Protein AF-A0AA38Q893-F1 (afdb_monomer_lite)

Sequence (282 aa):
MDRSEHVNSATSVSSKRPREEPTTFFYIVFGLVYEALVEASTDSLTSSAARRTSVIASLQVLEYLVEPKYAGKAILDPTIFDEFISVCYRLAMTESAPIQIHLIEVMRVLAASQSTTENRSSSSPQSHCLRICAHILRHSTSHSSGPVIQGEVADRVKMILAAFSAFATVAAGTSTAFREDVRSVELILKDESNEIDLAQAGPTFPSLLKVLLDLPLASSPDAQDRYQRLVHGPLSACPLNIDEMRGREGVACTKKVKNNLLAAVLILRSVESLRDVLRVFD

Foldseek 3Di:
DDDDDDDDPDPDPDDDDQAQAADPCLCVLLVVLLVLLVVLLPCPPDPDPVSVVSLLVSLVVLLVSLASNHHVCVCVPVVNVVSVLVSLQSCLQRAALQSLLSSLSSLLNNLLNPLPDQDDDCSRSLVSSLVSLLSLLLLLAPPRPGHHHDDDLVSSLSSNLSSLVSLLSNLLSYDAPCLLVSLCSVVSCVPGDPDDNQLPNALSVLVSNLSSLLRDHDPDPVRVVSNVVSLCSLLVVLVVQLVVLPPPDDSSSVRSNVSSVSNNVSSVVSVVVVVVVVVVVD

Structure (mmCIF, N/CA/C/O backbone):
data_AF-A0AA38Q893-F1
#
_entry.id   AF-A0AA38Q893-F1
#
loop_
_atom_site.group_PDB
_atom_site.id
_atom_site.type_symbol
_atom_site.label_atom_id
_atom_site.label_alt_id
_atom_site.label_comp_id
_atom_site.label_asym_id
_atom_site.label_entity_id
_atom_site.label_seq_id
_atom_site.pdbx_PDB_ins_code
_atom_site.Cartn_x
_atom_site.Cartn_y
_atom_site.Cartn_z
_atom_site.occupancy
_atom_site.B_iso_or_equiv
_atom_site.auth_seq_id
_atom_site.auth_comp_id
_atom_site.auth_asym_id
_atom_site.auth_atom_id
_atom_site.pdbx_PDB_model_num
ATOM 1 N N . MET A 1 1 ? -50.539 -13.647 38.450 1.00 42.59 1 MET A N 1
ATOM 2 C CA . MET A 1 1 ? -49.614 -14.681 37.943 1.00 42.59 1 MET A CA 1
ATOM 3 C C . MET A 1 1 ? -50.005 -14.973 36.508 1.00 42.59 1 MET A C 1
ATOM 5 O O . MET A 1 1 ? -51.193 -14.939 36.228 1.00 42.59 1 MET A O 1
ATOM 9 N N . ASP A 1 2 ? -48.988 -15.184 35.673 1.00 37.28 2 ASP A N 1
ATOM 10 C CA . ASP A 1 2 ? -48.977 -15.445 34.222 1.00 37.28 2 ASP A CA 1
ATOM 11 C C . ASP A 1 2 ? -49.237 -14.245 33.300 1.00 37.28 2 ASP A C 1
ATOM 13 O O . ASP A 1 2 ? -50.352 -13.750 33.201 1.00 37.28 2 ASP A O 1
ATOM 17 N N . ARG A 1 3 ? -48.212 -13.558 32.767 1.00 32.31 3 ARG A N 1
ATOM 18 C CA . ARG A 1 3 ? -47.022 -13.928 31.949 1.00 32.31 3 ARG A CA 1
ATOM 19 C C . ARG A 1 3 ? -47.337 -13.821 30.453 1.00 32.31 3 ARG A C 1
ATOM 21 O O . ARG A 1 3 ? -48.034 -14.641 29.875 1.00 32.31 3 ARG A O 1
ATOM 28 N N . SER A 1 4 ? -46.789 -12.753 29.879 1.00 32.84 4 SER A N 1
ATOM 29 C CA . SER A 1 4 ? -46.783 -12.362 28.474 1.00 32.84 4 SER A CA 1
ATOM 30 C C . SER A 1 4 ? -46.095 -13.374 27.562 1.00 32.84 4 SER A C 1
ATOM 32 O O . SER A 1 4 ? -45.009 -13.837 27.900 1.00 32.84 4 SER A O 1
ATOM 34 N N . GLU A 1 5 ? -46.615 -13.535 26.344 1.00 33.78 5 GLU A N 1
ATOM 35 C CA . GLU A 1 5 ? -45.815 -13.849 25.154 1.00 33.78 5 GLU A CA 1
ATOM 36 C C . GLU A 1 5 ? -46.312 -12.993 23.974 1.00 33.78 5 GLU A C 1
ATOM 38 O O . GLU A 1 5 ? -47.353 -13.248 23.377 1.00 33.78 5 GLU A O 1
ATOM 43 N N . HIS A 1 6 ? -45.579 -11.917 23.669 1.00 31.88 6 HIS A N 1
ATOM 44 C CA . HIS A 1 6 ? -45.611 -11.252 22.365 1.00 31.88 6 HIS A CA 1
ATOM 45 C C . HIS A 1 6 ? -44.411 -11.773 21.574 1.00 31.88 6 HIS A C 1
ATOM 47 O O . HIS A 1 6 ? -43.269 -11.396 21.839 1.00 31.88 6 HIS A O 1
ATOM 53 N N . VAL A 1 7 ? -44.672 -12.654 20.612 1.00 32.53 7 VAL A N 1
ATOM 54 C CA . VAL A 1 7 ? -43.683 -13.091 19.624 1.00 32.53 7 VAL A CA 1
ATOM 55 C C . VAL A 1 7 ? -43.576 -11.999 18.561 1.00 32.53 7 VAL A C 1
ATOM 57 O O . VAL A 1 7 ? -44.358 -11.958 17.616 1.00 32.53 7 VAL A O 1
ATOM 60 N N . ASN A 1 8 ? -42.602 -11.100 18.713 1.00 31.95 8 ASN A N 1
ATOM 61 C CA . ASN A 1 8 ? -42.154 -10.240 17.620 1.00 31.95 8 ASN A CA 1
ATOM 62 C C . ASN A 1 8 ? -41.061 -10.972 16.838 1.00 31.95 8 ASN A C 1
ATOM 64 O O . ASN A 1 8 ? -39.892 -10.979 17.223 1.00 31.95 8 ASN A O 1
ATOM 68 N N . SER A 1 9 ? -41.454 -11.582 15.721 1.00 33.50 9 SER A N 1
ATOM 69 C CA . SER A 1 9 ? -40.521 -12.068 14.707 1.00 33.50 9 SER A CA 1
ATOM 70 C C . SER A 1 9 ? -39.950 -10.865 13.951 1.00 33.50 9 SER A C 1
ATOM 72 O O . SER A 1 9 ? -40.564 -10.342 13.023 1.00 33.50 9 SER A O 1
ATOM 74 N N . ALA A 1 10 ? -38.791 -10.376 14.392 1.00 34.97 10 ALA A N 1
ATOM 75 C CA . ALA A 1 10 ? -38.037 -9.337 13.703 1.00 34.97 10 ALA A CA 1
ATOM 76 C C . ALA A 1 10 ? -36.974 -9.981 12.804 1.00 34.97 10 ALA A C 1
ATOM 78 O O . ALA A 1 10 ? -35.824 -10.161 13.195 1.00 34.97 10 ALA A O 1
ATOM 79 N N . THR A 1 11 ? -37.351 -10.315 11.571 1.00 39.91 11 THR A N 1
ATOM 80 C CA . THR A 1 11 ? -36.388 -10.470 10.475 1.00 39.91 11 THR A CA 1
ATOM 81 C C . THR A 1 11 ? -36.207 -9.102 9.821 1.00 39.91 11 THR A C 1
ATOM 83 O O . THR A 1 11 ? -36.860 -8.789 8.830 1.00 39.91 11 THR A O 1
ATOM 86 N N . SER A 1 12 ? -35.354 -8.250 10.395 1.00 36.94 12 SER A N 1
ATOM 87 C CA . SER A 1 12 ? -34.886 -7.045 9.709 1.00 36.94 12 SER A CA 1
ATOM 88 C C . SER A 1 12 ? -33.536 -7.332 9.058 1.00 36.94 12 SER A C 1
ATOM 90 O O . SER A 1 12 ? -32.509 -7.530 9.703 1.00 36.94 12 SER A O 1
ATOM 92 N N . VAL A 1 13 ? -33.568 -7.384 7.730 1.00 46.00 13 VAL A N 1
ATOM 93 C CA . VAL A 1 13 ? -32.403 -7.357 6.849 1.00 46.00 13 VAL A CA 1
ATOM 94 C C . VAL A 1 13 ? -31.576 -6.120 7.215 1.00 46.00 13 VAL A C 1
ATOM 96 O O . VAL A 1 13 ? -32.006 -4.991 6.975 1.00 46.00 13 VAL A O 1
ATOM 99 N N . SER A 1 14 ? -30.424 -6.314 7.864 1.00 39.75 14 SER A N 1
ATOM 100 C CA . SER A 1 14 ? -29.595 -5.209 8.337 1.00 39.75 14 SER A CA 1
ATOM 101 C C . SER A 1 14 ? -28.912 -4.521 7.155 1.00 39.75 14 SER A C 1
ATOM 103 O O . SER A 1 14 ? -27.938 -4.995 6.569 1.00 39.75 14 SER A O 1
ATOM 105 N N . SER A 1 15 ? -29.436 -3.352 6.794 1.00 41.53 15 SER A N 1
ATOM 106 C CA . SER A 1 15 ? -28.717 -2.375 5.986 1.00 41.53 15 SER A CA 1
ATOM 107 C C . SER A 1 15 ? -27.366 -2.101 6.657 1.00 41.53 15 SER A C 1
ATOM 109 O O . SER A 1 15 ? -27.342 -1.609 7.788 1.00 41.53 15 SER A O 1
ATOM 111 N N . LYS A 1 16 ? -26.264 -2.448 5.982 1.00 51.88 16 LYS A N 1
ATOM 112 C CA . LYS A 1 16 ? -24.875 -2.272 6.434 1.00 51.88 16 LYS A CA 1
ATOM 113 C C . LYS A 1 16 ? -24.572 -0.797 6.718 1.00 51.88 16 LYS A C 1
ATOM 115 O O . LYS A 1 16 ? -24.042 -0.096 5.862 1.00 51.88 16 LYS A O 1
ATOM 120 N N . ARG A 1 17 ? -24.901 -0.311 7.912 1.00 58.22 17 ARG A N 1
ATOM 121 C CA . ARG A 1 17 ? -24.303 0.917 8.434 1.00 58.22 17 ARG A CA 1
ATOM 122 C C . ARG A 1 17 ? -22.998 0.532 9.127 1.00 58.22 17 ARG A C 1
ATOM 124 O O . ARG A 1 17 ? -23.000 -0.461 9.860 1.00 58.22 17 ARG A O 1
ATOM 131 N N . PRO A 1 18 ? -21.890 1.250 8.879 1.00 63.53 18 PRO A N 1
ATOM 132 C CA . PRO A 1 18 ? -20.670 1.039 9.642 1.00 63.53 18 PRO A CA 1
ATOM 133 C C . PRO A 1 18 ? -20.990 1.204 11.128 1.00 63.53 18 PRO A C 1
ATOM 135 O O . PRO A 1 18 ? -21.761 2.086 11.515 1.00 63.53 18 PRO A O 1
ATOM 138 N N . ARG A 1 19 ? -20.457 0.294 11.944 1.00 74.12 19 ARG A N 1
ATOM 139 C CA . ARG A 1 19 ? -20.663 0.308 13.390 1.00 74.12 19 ARG A CA 1
ATOM 140 C C . ARG A 1 19 ? -20.094 1.618 13.941 1.00 74.12 19 ARG A C 1
ATOM 142 O O . ARG A 1 19 ? -19.039 2.057 13.498 1.00 74.12 19 ARG A O 1
ATOM 149 N N . GLU A 1 20 ? -20.789 2.267 14.869 1.00 80.25 20 GLU A N 1
ATOM 150 C CA . GLU A 1 20 ? -20.256 3.494 15.476 1.00 80.25 20 GLU A CA 1
ATOM 151 C C . GLU A 1 20 ? -19.252 3.166 16.582 1.00 80.25 20 GLU A C 1
ATOM 153 O O . GLU A 1 20 ? -18.168 3.743 16.628 1.00 80.25 20 GLU A O 1
ATOM 158 N N . GLU A 1 21 ? -19.587 2.180 17.411 1.00 87.69 21 GLU A N 1
ATOM 159 C CA . GLU A 1 21 ? -18.757 1.734 18.527 1.00 87.69 21 GLU A CA 1
ATOM 160 C C . GLU A 1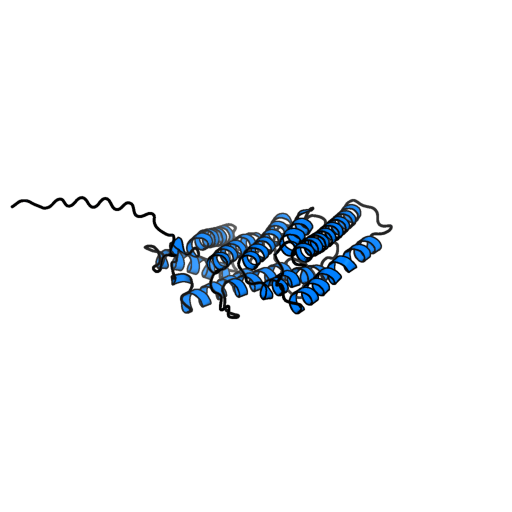 21 ? -17.788 0.617 18.119 1.00 87.69 21 GLU A C 1
ATOM 162 O O . GLU A 1 21 ? -18.155 -0.256 17.325 1.00 87.69 21 GLU A O 1
ATOM 167 N N . PRO A 1 22 ? -16.576 0.575 18.692 1.00 91.25 22 PRO A N 1
ATOM 168 C CA . PRO A 1 22 ? -15.666 -0.539 18.489 1.00 91.25 22 PRO A CA 1
ATOM 169 C C . PRO A 1 22 ? -16.201 -1.845 19.102 1.00 91.25 22 PRO A C 1
ATOM 171 O O . PRO A 1 22 ? -17.085 -1.867 19.961 1.00 91.25 22 PRO A O 1
ATOM 174 N N . THR A 1 23 ? -15.654 -2.972 18.655 1.00 91.94 23 THR A N 1
ATOM 175 C CA . THR A 1 23 ? -15.965 -4.294 19.220 1.00 91.94 23 THR A CA 1
ATOM 176 C C . THR A 1 23 ? -15.388 -4.439 20.632 1.00 91.94 23 THR A C 1
ATOM 178 O O . THR A 1 23 ? -14.410 -3.785 20.995 1.00 91.94 23 THR A O 1
ATOM 181 N N . THR A 1 24 ? -15.985 -5.313 21.444 1.00 90.44 24 THR A N 1
ATOM 182 C CA . THR A 1 24 ? -15.477 -5.659 22.777 1.00 90.44 24 THR A CA 1
ATOM 183 C C . THR A 1 24 ? -13.988 -6.009 22.713 1.00 90.44 24 THR A C 1
ATOM 185 O O . THR A 1 24 ? -13.564 -6.756 21.835 1.00 90.44 24 THR A O 1
ATOM 188 N N . PHE A 1 25 ? -13.206 -5.452 23.641 1.00 91.12 25 PHE A N 1
ATOM 189 C CA . PHE A 1 25 ? -11.744 -5.584 23.727 1.00 91.12 25 PHE A CA 1
ATOM 190 C C . PHE A 1 25 ? -10.922 -4.923 22.611 1.00 91.12 25 PHE A C 1
ATOM 192 O O . PHE A 1 25 ? -9.702 -5.054 22.643 1.00 91.12 25 PHE A O 1
ATOM 199 N N . PHE A 1 26 ? -11.526 -4.162 21.689 1.00 93.50 26 PHE A N 1
ATOM 200 C CA . PHE A 1 26 ? -10.791 -3.457 20.628 1.00 93.50 26 PHE A CA 1
ATOM 201 C C . PHE A 1 26 ? -9.585 -2.679 21.163 1.00 93.50 26 PHE A C 1
ATOM 203 O O . PHE A 1 26 ? -8.473 -2.934 20.728 1.00 93.50 26 PHE A O 1
ATOM 210 N N . TYR A 1 27 ? -9.783 -1.797 22.149 1.00 93.88 27 TYR A N 1
ATOM 211 C CA . TYR A 1 27 ? -8.699 -0.977 22.700 1.00 93.88 27 TYR A CA 1
ATOM 212 C C . TYR A 1 27 ? -7.596 -1.803 23.369 1.00 93.88 27 TYR A C 1
ATOM 214 O O . TYR A 1 27 ? -6.436 -1.414 23.322 1.00 93.88 27 TYR A O 1
ATOM 222 N N . ILE A 1 28 ? -7.941 -2.955 23.953 1.00 95.25 28 ILE A N 1
ATOM 223 C CA . ILE A 1 28 ? -6.959 -3.850 24.576 1.00 95.25 28 ILE A CA 1
ATOM 224 C C . ILE A 1 28 ? -6.104 -4.505 23.492 1.00 95.25 28 ILE A C 1
ATOM 226 O O . ILE A 1 28 ? -4.882 -4.439 23.548 1.00 95.25 28 ILE A O 1
ATOM 230 N N . VAL A 1 29 ? -6.738 -5.108 22.482 1.00 94.69 29 VAL A N 1
ATOM 231 C CA . VAL A 1 29 ? -6.014 -5.781 21.393 1.00 94.69 29 VAL A CA 1
ATOM 232 C C . VAL A 1 29 ? -5.222 -4.766 20.570 1.00 94.69 29 VAL A C 1
ATOM 234 O O . VAL A 1 29 ? -4.061 -5.007 20.264 1.00 94.69 29 VAL A O 1
ATOM 237 N N . PHE A 1 30 ? -5.819 -3.614 20.259 1.00 94.00 30 PHE A N 1
ATOM 238 C CA . PHE A 1 30 ? -5.153 -2.526 19.552 1.00 94.00 30 PHE A CA 1
ATOM 239 C C . PHE A 1 30 ? -3.946 -2.008 20.338 1.00 94.00 30 PHE A C 1
ATOM 241 O O . PHE A 1 30 ? -2.871 -1.895 19.762 1.00 94.00 30 PHE A O 1
ATOM 248 N N . GLY A 1 31 ? -4.091 -1.771 21.646 1.00 94.00 31 GLY A N 1
ATOM 249 C CA . GLY A 1 31 ? -2.990 -1.351 22.513 1.00 94.00 31 GLY A CA 1
ATOM 250 C C . GLY A 1 31 ? -1.835 -2.354 22.534 1.00 94.00 31 GLY A C 1
ATOM 251 O O . GLY A 1 31 ? -0.695 -1.957 22.329 1.00 94.00 31 GLY A O 1
ATOM 252 N N . LEU A 1 32 ? -2.126 -3.654 22.676 1.00 94.19 32 LEU A N 1
ATOM 253 C CA . LEU A 1 32 ? -1.107 -4.715 22.660 1.00 94.19 32 LEU A CA 1
ATOM 254 C C . LEU A 1 32 ? -0.377 -4.810 21.313 1.00 94.19 32 LEU A C 1
ATOM 256 O O . LEU A 1 32 ? 0.842 -4.953 21.265 1.00 94.19 32 LEU A O 1
ATOM 260 N N . VAL A 1 33 ? -1.122 -4.726 20.208 1.00 94.50 33 VAL A N 1
ATOM 261 C CA . VAL A 1 33 ? -0.550 -4.729 18.853 1.00 94.50 33 VAL A CA 1
ATOM 262 C C . VAL A 1 33 ? 0.319 -3.492 18.639 1.00 94.50 33 VAL A C 1
ATOM 264 O O . VAL A 1 33 ? 1.416 -3.597 18.094 1.00 94.50 33 VAL A O 1
ATOM 267 N N . TYR A 1 34 ? -0.152 -2.327 19.081 1.00 92.12 34 TYR A N 1
ATOM 268 C CA . TYR A 1 34 ? 0.568 -1.067 18.959 1.00 92.12 34 TYR A CA 1
ATOM 269 C C . TYR A 1 34 ? 1.864 -1.077 19.775 1.00 92.12 34 TYR A C 1
ATOM 271 O O . TYR A 1 34 ? 2.921 -0.746 19.241 1.00 92.12 34 TYR A O 1
ATOM 279 N N . GLU A 1 35 ? 1.813 -1.530 21.029 1.00 91.50 35 GLU A N 1
ATOM 280 C CA . GLU A 1 35 ? 2.984 -1.693 21.895 1.00 91.50 35 GLU A CA 1
ATOM 281 C C . GLU A 1 35 ? 4.025 -2.615 21.250 1.00 91.50 35 GLU A C 1
ATOM 283 O O . GLU A 1 35 ? 5.179 -2.216 21.093 1.00 91.50 35 GLU A O 1
ATOM 288 N N . ALA A 1 36 ? 3.600 -3.779 20.745 1.00 90.69 36 ALA A N 1
ATOM 289 C CA . ALA A 1 36 ? 4.482 -4.711 20.047 1.00 90.69 36 ALA A CA 1
ATOM 290 C C . ALA A 1 36 ? 5.148 -4.089 18.803 1.00 90.69 36 ALA A C 1
ATOM 292 O O . ALA A 1 36 ? 6.318 -4.357 18.527 1.00 90.69 36 ALA A O 1
ATOM 293 N N . LEU A 1 37 ? 4.436 -3.245 18.046 1.00 90.31 37 LEU A N 1
ATOM 294 C CA . LEU A 1 37 ? 4.998 -2.532 16.889 1.00 90.31 37 LEU A CA 1
ATOM 295 C C . LEU A 1 37 ? 5.966 -1.416 17.302 1.00 90.31 37 LEU A C 1
ATOM 297 O O . LEU A 1 37 ? 6.963 -1.169 16.618 1.00 90.31 37 LEU A O 1
ATOM 301 N N . VAL A 1 38 ? 5.693 -0.717 18.403 1.00 87.75 38 VAL A N 1
ATOM 302 C CA . VAL A 1 38 ? 6.571 0.338 18.920 1.00 87.75 38 VAL A CA 1
ATOM 303 C C . VAL A 1 38 ? 7.870 -0.258 19.450 1.00 87.75 38 VAL A C 1
ATOM 305 O O . VAL A 1 38 ? 8.938 0.173 19.000 1.00 87.75 38 VAL A O 1
ATOM 308 N N . GLU A 1 39 ? 7.770 -1.271 20.312 1.00 85.06 39 GLU A N 1
ATOM 309 C CA . GLU A 1 39 ? 8.887 -1.967 20.959 1.00 85.06 39 GLU A CA 1
ATOM 310 C C . GLU A 1 39 ? 9.792 -2.661 19.936 1.00 85.06 39 GLU A C 1
ATOM 312 O O . GLU A 1 39 ? 11.018 -2.493 19.952 1.00 85.06 39 GLU A O 1
ATOM 317 N N . ALA A 1 40 ? 9.195 -3.359 18.963 1.00 76.56 40 ALA A N 1
ATOM 318 C CA . ALA A 1 40 ? 9.953 -4.043 17.926 1.00 76.56 40 ALA A CA 1
ATOM 319 C C . ALA A 1 40 ? 10.788 -3.086 17.068 1.00 76.56 40 ALA A C 1
ATOM 321 O O . ALA A 1 40 ? 11.778 -3.502 16.480 1.00 76.56 40 ALA A O 1
ATOM 322 N N . SER A 1 41 ? 10.444 -1.808 16.961 1.00 67.00 41 SER A N 1
ATOM 323 C CA . SER A 1 41 ? 11.251 -0.843 16.202 1.00 67.00 41 SER A CA 1
ATOM 324 C C . SER A 1 41 ? 12.337 -0.159 17.040 1.00 67.00 41 SER A C 1
ATOM 326 O O . SER A 1 41 ? 13.217 0.476 16.463 1.00 67.00 41 SER A O 1
ATOM 328 N N . THR A 1 42 ? 12.304 -0.273 18.371 1.00 68.06 42 THR A N 1
ATOM 329 C CA . THR A 1 42 ? 13.353 0.256 19.264 1.00 68.06 42 THR A CA 1
ATOM 330 C C . THR A 1 42 ? 14.430 -0.773 19.598 1.00 68.06 42 THR A C 1
ATOM 332 O O . THR A 1 42 ? 15.580 -0.396 19.831 1.00 68.06 42 THR A O 1
ATOM 335 N N . ASP A 1 43 ? 14.098 -2.067 19.576 1.00 62.44 43 ASP A N 1
ATOM 336 C CA . ASP A 1 43 ? 15.057 -3.132 19.874 1.00 62.44 43 ASP A CA 1
ATOM 337 C C . ASP A 1 43 ? 15.946 -3.457 18.656 1.00 62.44 43 ASP A C 1
ATOM 339 O O . ASP A 1 43 ? 15.714 -4.385 17.880 1.00 62.44 43 ASP A O 1
ATOM 343 N N . SER A 1 44 ? 16.975 -2.629 18.458 1.00 52.06 44 SER A N 1
ATOM 344 C CA . SER A 1 44 ? 17.990 -2.782 17.400 1.00 52.06 44 SER A CA 1
ATOM 345 C C . SER A 1 44 ? 18.985 -3.928 17.644 1.00 52.06 44 SER A C 1
ATOM 347 O O . SER A 1 44 ? 19.781 -4.248 16.760 1.00 52.06 44 SER A O 1
ATOM 349 N N . LEU A 1 45 ? 18.944 -4.563 18.822 1.00 49.38 45 LEU A N 1
ATOM 350 C CA . LEU A 1 45 ? 19.919 -5.571 19.250 1.00 49.38 45 LEU A CA 1
ATOM 351 C C . LEU A 1 45 ? 19.461 -7.009 18.976 1.00 49.38 45 LEU A C 1
ATOM 353 O O . LEU A 1 45 ? 20.281 -7.928 19.001 1.00 49.38 45 LEU A O 1
ATOM 357 N N . THR A 1 46 ? 18.187 -7.215 18.633 1.00 47.81 46 THR A N 1
ATOM 358 C CA . THR A 1 46 ? 17.648 -8.523 18.256 1.00 47.81 46 THR A CA 1
ATOM 359 C C . THR A 1 46 ? 17.167 -8.514 16.802 1.00 47.81 46 THR A C 1
ATOM 361 O O . THR A 1 46 ? 15.979 -8.521 16.484 1.00 47.81 46 THR A O 1
ATOM 364 N N . SER A 1 47 ? 18.103 -8.612 15.850 1.00 56.25 47 SER A N 1
ATOM 365 C CA . SER A 1 47 ? 17.809 -8.942 14.438 1.00 56.25 47 SER A CA 1
ATOM 366 C C . SER A 1 47 ? 17.308 -10.393 14.257 1.00 56.25 47 SER A C 1
ATOM 368 O O . SER A 1 47 ? 17.579 -11.066 13.263 1.00 56.25 47 SER A O 1
ATOM 370 N N . SER A 1 48 ? 16.563 -10.902 15.238 1.00 70.94 48 SER A N 1
ATOM 371 C CA . SER A 1 48 ? 16.058 -12.261 15.300 1.00 70.94 48 SER A CA 1
ATOM 372 C C . SER A 1 48 ? 14.863 -12.429 14.367 1.00 70.94 48 SER A C 1
ATOM 374 O O . SER A 1 48 ? 13.997 -11.558 14.258 1.00 70.94 48 SER A O 1
ATOM 376 N N . ALA A 1 49 ? 14.768 -13.596 13.729 1.00 80.69 49 ALA A N 1
ATOM 377 C CA . ALA A 1 49 ? 13.574 -14.011 12.997 1.00 80.69 49 ALA A CA 1
ATOM 378 C C . ALA A 1 49 ? 12.293 -13.852 13.840 1.00 80.69 49 ALA A C 1
ATOM 380 O O . ALA A 1 49 ? 11.254 -13.504 13.289 1.00 80.69 49 ALA A O 1
ATOM 381 N N . ALA A 1 50 ? 12.390 -14.001 15.167 1.00 83.69 50 ALA A N 1
ATOM 382 C CA . ALA A 1 50 ? 11.283 -13.797 16.098 1.00 83.69 50 ALA A CA 1
ATOM 383 C C . ALA A 1 50 ? 10.723 -12.362 16.076 1.00 83.69 50 ALA A C 1
ATOM 385 O O . ALA A 1 50 ? 9.506 -12.195 16.032 1.00 83.69 50 ALA A O 1
ATOM 386 N N . ARG A 1 51 ? 11.587 -11.333 16.023 1.00 87.56 51 ARG A N 1
ATOM 387 C CA . ARG A 1 51 ? 11.177 -9.919 15.906 1.00 87.56 51 ARG A CA 1
ATOM 388 C C . ARG A 1 51 ? 10.361 -9.709 14.636 1.00 87.56 51 ARG A C 1
ATOM 390 O O . ARG A 1 51 ? 9.264 -9.165 14.680 1.00 87.56 51 ARG A O 1
ATOM 397 N N . ARG A 1 52 ? 10.881 -10.191 13.502 1.00 87.31 52 ARG A N 1
ATOM 398 C CA . ARG A 1 52 ? 10.205 -10.080 12.201 1.00 87.31 52 ARG A CA 1
ATOM 399 C C . ARG A 1 52 ? 8.839 -10.764 12.223 1.00 87.31 52 ARG A C 1
ATOM 401 O O . ARG A 1 52 ? 7.868 -10.172 11.767 1.00 87.31 52 ARG A O 1
ATOM 408 N N . THR A 1 53 ? 8.757 -11.975 12.773 1.00 89.88 53 THR A N 1
ATOM 409 C CA . THR A 1 53 ? 7.491 -12.705 12.913 1.00 89.88 53 THR A CA 1
ATOM 410 C C . THR A 1 53 ? 6.499 -11.951 13.796 1.00 89.88 53 THR A C 1
ATOM 412 O O . THR A 1 53 ? 5.332 -11.864 13.431 1.00 89.88 53 THR A O 1
ATOM 415 N N . SER A 1 54 ? 6.956 -11.364 14.907 1.00 91.06 54 SER A N 1
ATOM 416 C CA . SER A 1 54 ? 6.117 -10.550 15.795 1.00 91.06 54 SER A CA 1
ATOM 417 C C . SER A 1 54 ? 5.545 -9.326 15.071 1.00 91.06 54 SER A C 1
ATOM 419 O O . SER A 1 54 ? 4.334 -9.138 15.052 1.00 91.06 54 SER A O 1
ATOM 421 N N . VAL A 1 55 ? 6.387 -8.552 14.372 1.00 92.88 55 VAL A N 1
ATOM 422 C CA . VAL A 1 55 ? 5.941 -7.374 13.602 1.00 92.88 55 VAL A CA 1
ATOM 423 C C . VAL A 1 55 ? 4.930 -7.760 12.524 1.00 92.88 55 VAL A C 1
ATOM 425 O O . VAL A 1 55 ? 3.904 -7.100 12.378 1.00 92.88 55 VAL A O 1
ATOM 428 N N . ILE A 1 56 ? 5.194 -8.837 11.779 1.00 93.94 56 ILE A N 1
ATOM 429 C CA . ILE A 1 56 ? 4.277 -9.320 10.741 1.00 93.94 56 ILE A CA 1
ATOM 430 C C . ILE A 1 56 ? 2.942 -9.750 11.355 1.00 93.94 56 ILE A C 1
ATOM 432 O O . ILE A 1 56 ? 1.898 -9.340 10.855 1.00 93.94 56 ILE A O 1
ATOM 436 N N . ALA A 1 57 ? 2.960 -10.516 12.448 1.00 94.50 57 ALA A N 1
ATOM 437 C CA . ALA A 1 57 ? 1.743 -10.941 13.134 1.00 94.50 57 ALA A CA 1
ATOM 438 C C . ALA A 1 57 ? 0.933 -9.737 13.639 1.00 94.50 57 ALA A C 1
ATOM 440 O O . ALA A 1 57 ? -0.279 -9.677 13.432 1.00 94.50 57 ALA A O 1
ATOM 441 N N . SER A 1 58 ? 1.601 -8.741 14.222 1.00 95.56 58 SER A N 1
ATOM 442 C CA . SER A 1 58 ? 0.976 -7.491 14.652 1.00 95.56 58 SER A CA 1
ATOM 443 C C . SER A 1 58 ? 0.318 -6.746 13.489 1.00 95.56 58 SER A C 1
ATOM 445 O O . SER A 1 58 ? -0.835 -6.340 13.607 1.00 95.56 58 SER A O 1
ATOM 447 N N . LEU A 1 59 ? 0.992 -6.620 12.341 1.00 96.06 59 LEU A N 1
ATOM 448 C CA . LEU A 1 59 ? 0.415 -5.984 11.150 1.00 96.06 59 LEU A CA 1
ATOM 449 C C . LEU A 1 59 ? -0.770 -6.770 10.577 1.00 96.06 59 LEU A C 1
ATOM 451 O O . LEU A 1 59 ? -1.757 -6.162 10.180 1.00 96.06 59 LEU A O 1
ATOM 455 N N . GLN A 1 60 ? -0.714 -8.102 10.580 1.00 95.56 60 GLN A N 1
ATOM 456 C CA . GLN A 1 60 ? -1.834 -8.943 10.148 1.00 95.56 60 GLN A CA 1
ATOM 457 C C . GLN A 1 60 ? -3.060 -8.763 11.043 1.00 95.56 60 GLN A C 1
ATOM 459 O O . GLN A 1 60 ? -4.176 -8.692 10.544 1.00 95.56 60 GLN A O 1
ATOM 464 N N . VAL A 1 61 ? -2.881 -8.659 12.363 1.00 95.38 61 VAL A N 1
ATOM 465 C CA . VAL A 1 61 ? -3.994 -8.349 13.273 1.00 95.38 61 VAL A CA 1
ATOM 466 C C . VAL A 1 61 ? -4.517 -6.936 13.012 1.00 95.38 61 VAL A C 1
ATOM 468 O O . VAL A 1 61 ? -5.729 -6.721 12.971 1.00 95.38 61 VAL A O 1
ATOM 471 N N . LEU A 1 62 ? -3.612 -5.981 12.799 1.00 94.69 62 LEU A N 1
ATOM 472 C CA . LEU A 1 62 ? -3.951 -4.585 12.551 1.00 94.69 62 LEU A CA 1
ATOM 473 C C . LEU A 1 62 ? -4.763 -4.402 11.266 1.00 94.69 62 LEU A C 1
ATOM 475 O O . LEU A 1 62 ? -5.687 -3.597 11.264 1.00 94.69 62 LEU A O 1
ATOM 479 N N . GLU A 1 63 ? -4.480 -5.188 10.225 1.00 94.38 63 GLU A N 1
ATOM 480 C CA . GLU A 1 63 ? -5.239 -5.228 8.966 1.00 94.38 63 GLU A CA 1
ATOM 481 C C . GLU A 1 63 ? -6.733 -5.445 9.221 1.00 94.38 63 GLU A C 1
ATOM 483 O O . GLU A 1 63 ? -7.566 -4.728 8.672 1.00 94.38 63 GLU A O 1
ATOM 488 N N . TYR A 1 64 ? -7.075 -6.367 10.124 1.00 93.19 64 TYR A N 1
ATOM 489 C CA . TYR A 1 64 ? -8.460 -6.569 10.537 1.00 93.19 64 TYR A CA 1
ATOM 490 C C . TYR A 1 64 ? -8.937 -5.438 11.441 1.00 93.19 64 TYR A C 1
ATOM 492 O O . TYR A 1 64 ? -10.019 -4.903 11.229 1.00 93.19 64 TYR A O 1
ATOM 500 N N . LEU A 1 65 ? -8.154 -5.039 12.447 1.00 92.94 65 LEU A N 1
ATOM 501 C CA . LEU A 1 65 ? -8.598 -4.045 13.428 1.00 92.94 65 LEU A CA 1
ATOM 502 C C . LEU A 1 65 ? -8.965 -2.697 12.804 1.00 92.94 65 LEU A C 1
ATOM 504 O O . LEU A 1 65 ? -9.889 -2.062 13.301 1.00 92.94 65 LEU A O 1
ATOM 508 N N . VAL A 1 66 ? -8.303 -2.276 11.723 1.00 92.75 66 VAL A N 1
ATOM 509 C CA . VAL A 1 66 ? -8.626 -1.015 11.033 1.00 92.75 66 VAL A CA 1
ATOM 510 C C . VAL A 1 66 ? -9.938 -1.071 10.243 1.00 92.75 66 VAL A C 1
ATOM 512 O O . VAL A 1 66 ? -10.448 -0.028 9.829 1.00 92.75 66 VAL A O 1
ATOM 515 N N . GLU A 1 67 ? -10.523 -2.254 10.031 1.00 90.75 67 GLU A N 1
ATOM 516 C CA . GLU A 1 67 ? -11.803 -2.366 9.341 1.00 90.75 67 GLU A CA 1
ATOM 517 C C . GLU A 1 67 ? -12.948 -1.793 10.204 1.00 90.75 67 GLU A C 1
ATOM 519 O O . GLU A 1 67 ? -13.080 -2.147 11.383 1.00 90.75 67 GLU A O 1
ATOM 524 N N . PRO A 1 68 ? -13.879 -1.004 9.627 1.00 88.56 68 PRO A N 1
ATOM 525 C CA . PRO A 1 68 ? -14.988 -0.402 10.376 1.00 88.56 68 PRO A CA 1
ATOM 526 C C . PRO A 1 68 ? -15.895 -1.405 11.099 1.00 88.56 68 PRO A C 1
ATOM 528 O O . PRO A 1 68 ? -16.588 -1.040 12.045 1.00 88.56 68 PRO A O 1
ATOM 531 N N . LYS A 1 69 ? -15.911 -2.679 10.680 1.00 88.50 69 LYS A N 1
ATOM 532 C CA . LYS A 1 69 ? -16.649 -3.746 11.384 1.00 88.50 69 LYS A CA 1
ATOM 533 C C . LYS A 1 69 ? -16.088 -4.030 12.785 1.00 88.50 69 LYS A C 1
ATOM 535 O O . LYS A 1 69 ? -16.851 -4.471 13.641 1.00 88.50 69 LYS A O 1
ATOM 540 N N . TYR A 1 70 ? -14.798 -3.771 13.019 1.00 91.56 70 TYR A N 1
ATOM 541 C CA . TYR A 1 70 ? -14.127 -4.007 14.299 1.00 91.56 70 TYR A CA 1
ATOM 542 C C . TYR A 1 70 ? -13.838 -2.704 15.047 1.00 91.56 70 TYR A C 1
ATOM 544 O O . TYR A 1 70 ? -14.203 -2.612 16.219 1.00 91.56 70 TYR A O 1
ATOM 552 N N . ALA A 1 71 ? -13.251 -1.702 14.381 1.00 90.25 71 ALA A N 1
ATOM 553 C CA . ALA A 1 71 ? -12.920 -0.408 14.989 1.00 90.25 71 ALA A CA 1
ATOM 554 C C . ALA A 1 71 ? -14.126 0.520 15.187 1.00 90.25 71 ALA A C 1
ATOM 556 O O . ALA A 1 71 ? -14.071 1.434 16.009 1.00 90.25 71 ALA A O 1
ATOM 557 N N . GLY A 1 72 ? -15.199 0.345 14.416 1.00 88.31 72 GLY A N 1
ATOM 558 C CA . GLY A 1 72 ? -16.228 1.372 14.299 1.00 88.31 72 GLY A CA 1
ATOM 559 C C . GLY A 1 72 ? -15.618 2.714 13.876 1.00 88.31 72 GLY A C 1
ATOM 560 O O . GLY A 1 72 ? -14.918 2.779 12.865 1.00 88.31 72 GLY A O 1
ATOM 561 N N . LYS A 1 73 ? -15.833 3.772 14.668 1.00 88.06 73 LYS A N 1
ATOM 562 C CA . LYS A 1 73 ? -15.187 5.088 14.479 1.00 88.06 73 LYS A CA 1
ATOM 563 C C . LYS A 1 73 ? -13.898 5.278 15.294 1.00 88.06 73 LYS A C 1
ATOM 565 O O . LYS A 1 73 ? -13.262 6.315 15.151 1.00 88.06 73 LYS A O 1
ATOM 570 N N . ALA A 1 74 ? -13.492 4.308 16.118 1.00 90.50 74 ALA A N 1
ATOM 571 C CA . ALA A 1 74 ? -12.386 4.476 17.066 1.00 90.50 74 ALA A CA 1
ATOM 572 C C . ALA A 1 74 ? -11.036 4.757 16.388 1.00 90.50 74 ALA A C 1
ATOM 574 O O . ALA A 1 74 ? -10.267 5.565 16.886 1.00 90.50 74 ALA A O 1
ATOM 575 N N . ILE A 1 75 ? -10.762 4.146 15.231 1.00 89.88 75 ILE A N 1
ATOM 576 C CA . ILE A 1 75 ? -9.511 4.376 14.486 1.00 89.88 75 ILE A CA 1
ATOM 577 C C . ILE A 1 75 ? -9.431 5.775 13.855 1.00 89.88 75 ILE A C 1
ATOM 579 O O . ILE A 1 75 ? -8.360 6.207 13.448 1.00 89.88 75 ILE A O 1
ATOM 583 N N . LEU A 1 76 ? -10.570 6.465 13.738 1.00 88.69 76 LEU A N 1
ATOM 584 C CA . LEU A 1 76 ? -10.667 7.826 13.207 1.00 88.69 76 LEU A CA 1
ATOM 585 C C . LEU A 1 76 ? -10.698 8.877 14.319 1.00 88.69 76 LEU A C 1
ATOM 587 O O . LEU A 1 76 ? -10.793 10.067 14.018 1.00 88.69 76 LEU A O 1
ATOM 591 N N . ASP A 1 77 ? -10.656 8.453 15.586 1.00 91.19 77 ASP A N 1
ATOM 592 C CA . ASP A 1 77 ? -10.401 9.374 16.683 1.00 91.19 77 ASP A CA 1
ATOM 593 C C . ASP A 1 77 ? -9.053 10.070 16.430 1.00 91.19 77 ASP A C 1
ATOM 595 O O . ASP A 1 77 ? -8.074 9.370 16.165 1.00 91.19 77 ASP A O 1
ATOM 599 N N . PRO A 1 78 ? -8.977 11.413 16.472 1.00 89.62 78 PRO A N 1
ATOM 600 C CA . PRO A 1 78 ? -7.778 12.140 16.064 1.00 89.62 78 PRO A CA 1
ATOM 601 C C . PRO A 1 78 ? -6.503 11.677 16.773 1.00 89.62 78 PRO A C 1
ATOM 603 O O . PRO A 1 78 ? -5.468 11.541 16.128 1.00 89.62 78 PRO A O 1
ATOM 606 N N . THR A 1 79 ? -6.575 11.379 18.074 1.00 91.31 79 THR A N 1
ATOM 607 C CA . THR A 1 79 ? -5.404 10.954 18.848 1.00 91.31 79 THR A CA 1
ATOM 608 C C . THR A 1 79 ? -4.935 9.569 18.419 1.00 91.31 79 THR A C 1
ATOM 610 O O . THR A 1 79 ? -3.759 9.388 18.111 1.00 91.31 79 THR A O 1
ATOM 613 N N . ILE A 1 80 ? -5.859 8.609 18.326 1.00 92.12 80 ILE A N 1
ATOM 614 C CA . ILE A 1 80 ? -5.540 7.239 17.894 1.00 92.12 80 ILE A CA 1
ATOM 615 C C . ILE A 1 80 ? -5.033 7.237 16.450 1.00 92.12 80 ILE A C 1
ATOM 617 O O . ILE A 1 80 ? -4.078 6.531 16.124 1.00 92.12 80 ILE A O 1
ATOM 621 N N . PHE A 1 81 ? -5.665 8.027 15.584 1.00 92.50 81 PHE A N 1
ATOM 622 C CA . PHE A 1 81 ? -5.314 8.124 14.178 1.00 92.50 81 PHE A CA 1
ATOM 623 C C . PHE A 1 81 ? -3.907 8.693 13.980 1.00 92.50 81 PHE A C 1
ATOM 625 O O . PHE A 1 81 ? -3.106 8.090 13.266 1.00 92.50 81 PHE A O 1
ATOM 632 N N . ASP A 1 82 ? -3.583 9.816 14.625 1.00 92.00 82 ASP A N 1
ATOM 633 C CA . ASP A 1 82 ? -2.277 10.464 14.483 1.00 92.00 82 ASP A CA 1
ATOM 634 C C . ASP A 1 82 ? -1.141 9.565 14.999 1.00 92.00 82 ASP A C 1
ATOM 636 O O . ASP A 1 82 ? -0.103 9.427 14.342 1.00 92.00 82 ASP A O 1
ATOM 640 N N . GLU A 1 83 ? -1.352 8.888 16.130 1.00 92.38 83 GLU A N 1
ATOM 641 C CA . GLU A 1 83 ? -0.410 7.909 16.684 1.00 92.38 83 GLU A CA 1
ATOM 642 C C . GLU A 1 83 ? -0.212 6.709 15.749 1.00 92.38 83 GLU A C 1
ATOM 644 O O . GLU A 1 83 ? 0.920 6.353 15.401 1.00 92.38 83 GLU A O 1
ATOM 649 N N . PHE A 1 84 ? -1.309 6.123 15.268 1.00 93.38 84 PHE A N 1
ATOM 650 C CA . PHE A 1 84 ? -1.286 5.018 14.314 1.00 93.38 84 PHE A CA 1
ATOM 651 C C . PHE A 1 84 ? -0.522 5.386 13.033 1.00 93.38 84 PHE A C 1
ATOM 653 O O . PHE A 1 84 ? 0.388 4.665 12.615 1.00 93.38 84 PHE A O 1
ATOM 660 N N . ILE A 1 85 ? -0.838 6.535 12.432 1.00 93.69 85 ILE A N 1
ATOM 661 C CA . ILE A 1 85 ? -0.183 7.010 11.212 1.00 93.69 85 ILE A CA 1
ATOM 662 C C . ILE A 1 85 ? 1.308 7.275 11.449 1.00 93.69 85 ILE A C 1
ATOM 664 O O . ILE A 1 85 ? 2.128 6.946 10.586 1.00 93.69 85 ILE A O 1
ATOM 668 N N . SER A 1 86 ? 1.682 7.818 12.610 1.00 93.06 86 SER A N 1
ATOM 669 C CA . SER A 1 86 ? 3.083 8.021 12.995 1.00 93.06 86 SER A CA 1
ATOM 670 C C . SER A 1 86 ? 3.867 6.702 13.014 1.00 93.06 86 SER A C 1
ATOM 672 O O . SER A 1 86 ? 4.946 6.605 12.416 1.00 93.06 86 SER A O 1
ATOM 674 N N . VAL A 1 87 ? 3.296 5.644 13.603 1.00 92.94 87 VAL A N 1
ATOM 675 C CA . VAL A 1 87 ? 3.901 4.302 13.584 1.00 92.94 87 VAL A CA 1
ATOM 676 C C . VAL A 1 87 ? 4.027 3.770 12.161 1.00 92.94 87 VAL A C 1
ATOM 678 O O . VAL A 1 87 ? 5.098 3.278 11.799 1.00 92.94 87 VAL A O 1
ATOM 681 N N . CYS A 1 88 ? 2.993 3.915 11.331 1.00 94.75 88 CYS A N 1
ATOM 682 C CA . CYS A 1 88 ? 3.038 3.496 9.932 1.00 94.75 88 CYS A CA 1
ATOM 683 C C . CYS A 1 88 ? 4.149 4.204 9.142 1.00 94.75 88 CYS A C 1
ATOM 685 O O . CYS A 1 88 ? 4.878 3.546 8.402 1.00 94.75 88 CYS A O 1
ATOM 687 N N . TYR A 1 89 ? 4.336 5.517 9.318 1.00 93.31 89 TYR A N 1
ATOM 688 C CA . TYR A 1 89 ? 5.433 6.243 8.669 1.00 93.31 89 TYR A CA 1
ATOM 689 C C . TYR A 1 89 ? 6.803 5.759 9.119 1.00 93.31 89 TYR A C 1
ATOM 691 O O . TYR A 1 89 ? 7.690 5.572 8.288 1.00 93.31 89 TYR A O 1
ATOM 699 N N . ARG A 1 90 ? 6.981 5.531 10.421 1.00 91.94 90 ARG A N 1
ATOM 700 C CA . ARG A 1 90 ? 8.240 5.012 10.949 1.00 91.94 90 ARG A CA 1
ATOM 701 C C . ARG A 1 90 ? 8.546 3.631 10.366 1.00 91.94 90 ARG A C 1
ATOM 703 O O . ARG A 1 90 ? 9.640 3.440 9.848 1.00 91.94 90 ARG A O 1
ATOM 710 N N . LEU A 1 91 ? 7.572 2.716 10.361 1.00 92.12 91 LEU A N 1
ATOM 711 C CA . LEU A 1 91 ? 7.728 1.390 9.752 1.00 92.12 91 LEU A CA 1
ATOM 712 C C . LEU A 1 91 ? 8.061 1.495 8.255 1.00 92.12 91 LEU A C 1
ATOM 714 O O . LEU A 1 91 ? 8.945 0.787 7.777 1.00 92.12 91 LEU A O 1
ATOM 718 N N . ALA A 1 92 ? 7.426 2.421 7.529 1.00 91.44 92 ALA A N 1
ATOM 719 C CA . ALA A 1 92 ? 7.714 2.669 6.116 1.00 91.44 92 ALA A CA 1
ATOM 720 C C . ALA A 1 92 ? 9.177 3.077 5.862 1.00 91.44 92 ALA A C 1
ATOM 722 O O . ALA A 1 92 ? 9.732 2.726 4.826 1.00 91.44 92 ALA A O 1
ATOM 723 N N . MET A 1 93 ? 9.804 3.778 6.812 1.00 89.19 93 MET A N 1
ATOM 724 C CA . MET A 1 93 ? 11.186 4.253 6.704 1.00 89.19 93 MET A CA 1
ATOM 725 C C . MET A 1 93 ? 12.228 3.242 7.196 1.00 89.19 93 MET A C 1
ATOM 727 O O . MET A 1 93 ? 13.374 3.295 6.751 1.00 89.19 93 MET A O 1
ATOM 731 N N . THR A 1 94 ? 11.876 2.356 8.134 1.00 88.31 94 THR A N 1
ATOM 732 C CA . THR A 1 94 ? 12.865 1.525 8.844 1.00 88.31 94 THR A CA 1
ATOM 733 C C . THR A 1 94 ? 12.808 0.039 8.511 1.00 88.31 94 THR A C 1
ATOM 735 O O . THR A 1 94 ? 13.784 -0.668 8.755 1.00 88.31 94 THR A O 1
ATOM 738 N N . GLU A 1 95 ? 11.692 -0.467 7.983 1.00 89.94 95 GLU A N 1
ATOM 739 C CA . GLU A 1 95 ? 11.482 -1.911 7.853 1.00 89.94 95 GLU A CA 1
ATOM 740 C C . GLU A 1 95 ? 11.787 -2.478 6.460 1.00 89.94 95 GLU A C 1
ATOM 742 O O . GLU A 1 95 ? 11.698 -1.807 5.432 1.00 89.94 95 GLU A O 1
ATOM 747 N N . SER A 1 96 ? 12.118 -3.772 6.437 1.00 90.62 96 SER A N 1
ATOM 748 C CA . SER A 1 96 ? 12.417 -4.541 5.220 1.00 90.62 96 SER A CA 1
ATOM 749 C C . SER A 1 96 ? 11.181 -4.836 4.359 1.00 90.62 96 SER A C 1
ATOM 751 O O . SER A 1 96 ? 10.062 -4.889 4.873 1.00 90.62 96 SER A O 1
ATOM 753 N N . ALA A 1 97 ? 11.390 -5.149 3.077 1.00 89.94 97 ALA A N 1
ATOM 754 C CA . ALA A 1 97 ? 10.336 -5.410 2.093 1.00 89.94 97 ALA A CA 1
ATOM 755 C C . ALA A 1 97 ? 9.234 -6.396 2.552 1.00 89.94 97 ALA A C 1
ATOM 757 O O . ALA A 1 97 ? 8.063 -6.084 2.338 1.00 89.94 97 ALA A O 1
ATOM 758 N N . PRO A 1 98 ? 9.528 -7.521 3.243 1.00 91.69 98 PRO A N 1
ATOM 759 C CA . PRO A 1 98 ? 8.482 -8.418 3.748 1.00 91.69 98 PRO A CA 1
ATOM 760 C C . PRO A 1 98 ? 7.491 -7.746 4.707 1.00 91.69 98 PRO A C 1
ATOM 762 O O . PRO A 1 98 ? 6.300 -8.030 4.670 1.00 91.69 98 PRO A O 1
ATOM 765 N N . ILE A 1 99 ? 7.973 -6.832 5.552 1.00 93.50 99 ILE A N 1
ATOM 766 C CA . ILE A 1 99 ? 7.137 -6.086 6.501 1.00 93.50 99 ILE A CA 1
ATOM 767 C C . ILE A 1 99 ? 6.368 -4.982 5.768 1.00 93.50 99 ILE A C 1
ATOM 769 O O . ILE A 1 99 ? 5.180 -4.789 6.026 1.00 93.50 99 ILE A O 1
ATOM 773 N N . GLN A 1 100 ? 7.014 -4.309 4.807 1.00 93.56 100 GLN A N 1
ATOM 774 C CA . GLN A 1 100 ? 6.379 -3.274 3.984 1.00 93.56 100 GLN A CA 1
ATOM 775 C C . GLN A 1 100 ? 5.142 -3.799 3.245 1.00 93.56 100 GLN A C 1
ATOM 777 O O . GLN A 1 100 ? 4.147 -3.087 3.154 1.00 93.56 100 GLN A O 1
ATOM 782 N N . ILE A 1 101 ? 5.162 -5.050 2.765 1.00 94.50 101 ILE A N 1
ATOM 783 C CA . ILE A 1 101 ? 3.998 -5.683 2.118 1.00 94.50 101 ILE A CA 1
ATOM 784 C C . ILE A 1 101 ? 2.774 -5.664 3.045 1.00 94.50 101 ILE A C 1
ATOM 786 O O . ILE A 1 101 ? 1.697 -5.245 2.626 1.00 94.50 101 ILE A O 1
ATOM 790 N N . HIS A 1 102 ? 2.941 -6.077 4.304 1.00 96.44 102 HIS A N 1
ATOM 791 C CA . HIS A 1 102 ? 1.848 -6.094 5.278 1.00 96.44 102 HIS A CA 1
ATOM 792 C C . HIS A 1 102 ? 1.423 -4.683 5.687 1.00 96.44 102 HIS A C 1
ATOM 794 O O . HIS A 1 102 ? 0.230 -4.411 5.783 1.00 96.44 102 HIS A O 1
ATOM 800 N N . LEU A 1 103 ? 2.374 -3.760 5.855 1.00 96.25 103 LEU A N 1
ATOM 801 C CA . LEU A 1 103 ? 2.069 -2.358 6.143 1.00 96.25 103 LEU A CA 1
ATOM 802 C C . LEU A 1 103 ? 1.200 -1.726 5.044 1.00 96.25 103 LEU A C 1
ATOM 804 O O . LEU A 1 103 ? 0.227 -1.032 5.344 1.00 96.25 103 LEU A O 1
ATOM 808 N N . ILE A 1 104 ? 1.541 -1.972 3.776 1.00 95.12 104 ILE A N 1
ATOM 809 C CA . ILE A 1 104 ? 0.771 -1.477 2.632 1.00 95.12 104 ILE A CA 1
ATOM 810 C C . ILE A 1 104 ? -0.662 -2.012 2.677 1.00 95.12 104 ILE A C 1
ATOM 812 O O . ILE A 1 104 ? -1.589 -1.241 2.435 1.00 95.12 104 ILE A O 1
ATOM 816 N N . GLU A 1 105 ? -0.861 -3.290 3.012 1.00 95.50 105 GLU A N 1
ATOM 817 C CA . GLU A 1 105 ? -2.206 -3.869 3.078 1.00 95.50 105 GLU A CA 1
ATOM 818 C C . GLU A 1 105 ? -3.043 -3.241 4.199 1.00 95.50 105 GLU A C 1
ATOM 820 O O . GLU A 1 105 ? -4.168 -2.816 3.942 1.00 95.50 105 GLU A O 1
ATOM 825 N N . VAL A 1 106 ? -2.475 -3.039 5.395 1.00 96.00 106 VAL A N 1
ATOM 826 C CA . VAL A 1 106 ? -3.155 -2.314 6.487 1.00 96.00 106 VAL A CA 1
ATOM 827 C C . VAL A 1 106 ? -3.605 -0.925 6.018 1.00 96.00 106 VAL A C 1
ATOM 829 O O . VAL A 1 106 ? -4.768 -0.542 6.176 1.00 96.00 106 VAL A O 1
ATOM 832 N N . MET A 1 107 ? -2.699 -0.166 5.392 1.00 94.88 107 MET A N 1
ATOM 833 C CA . MET A 1 107 ? -3.000 1.181 4.900 1.00 94.88 107 MET A CA 1
ATOM 834 C C . MET A 1 107 ? -4.044 1.176 3.784 1.00 94.88 107 MET A C 1
ATOM 836 O O . MET A 1 107 ? -4.886 2.075 3.719 1.00 94.88 107 MET A O 1
ATOM 840 N N . ARG A 1 108 ? -4.006 0.172 2.906 1.00 92.81 108 ARG A N 1
ATOM 841 C CA . ARG A 1 108 ? -4.974 -0.014 1.826 1.00 92.81 108 ARG A CA 1
ATOM 842 C C . ARG A 1 108 ? -6.367 -0.292 2.379 1.00 92.81 108 ARG A C 1
ATOM 844 O O . ARG A 1 108 ? -7.316 0.352 1.932 1.00 92.81 108 ARG A O 1
ATOM 851 N N . VAL A 1 109 ? -6.492 -1.205 3.342 1.00 93.12 109 VAL A N 1
ATOM 852 C CA . VAL A 1 109 ? -7.768 -1.538 3.992 1.00 93.12 109 VAL A CA 1
ATOM 853 C C . VAL A 1 109 ? -8.350 -0.304 4.682 1.00 93.12 109 VAL A C 1
ATOM 855 O O . VAL A 1 109 ? -9.512 0.046 4.448 1.00 93.12 109 VAL A O 1
ATOM 858 N N . LEU A 1 110 ? -7.526 0.427 5.440 1.00 91.56 110 LEU A N 1
ATOM 859 C CA . LEU A 1 110 ? -7.937 1.678 6.071 1.00 91.56 110 LEU A CA 1
ATOM 860 C C . LEU A 1 110 ? -8.417 2.695 5.028 1.00 91.56 110 LEU A C 1
ATOM 862 O O . LEU A 1 110 ? -9.508 3.244 5.157 1.00 91.56 110 LEU A O 1
ATOM 866 N N . ALA A 1 111 ? -7.652 2.923 3.963 1.00 89.19 111 ALA A N 1
ATOM 867 C CA . ALA A 1 111 ? -7.997 3.904 2.941 1.00 89.19 111 ALA A CA 1
ATOM 868 C C . ALA A 1 111 ? -9.267 3.537 2.148 1.00 89.19 111 ALA A C 1
ATOM 870 O O . ALA A 1 111 ? -10.085 4.417 1.851 1.00 89.19 111 ALA A O 1
ATOM 871 N N . ALA A 1 112 ? -9.453 2.251 1.836 1.00 88.12 112 ALA A N 1
ATOM 872 C CA . ALA A 1 112 ? -10.635 1.734 1.149 1.00 88.12 112 ALA A CA 1
ATOM 873 C C . ALA A 1 112 ? -11.905 1.928 1.987 1.00 88.12 112 ALA A C 1
ATOM 875 O O . ALA A 1 112 ? -12.953 2.302 1.452 1.00 88.12 112 ALA A O 1
ATOM 876 N N . SER A 1 113 ? -11.791 1.753 3.306 1.00 85.88 113 SER A N 1
ATOM 877 C CA . SER A 1 113 ? -12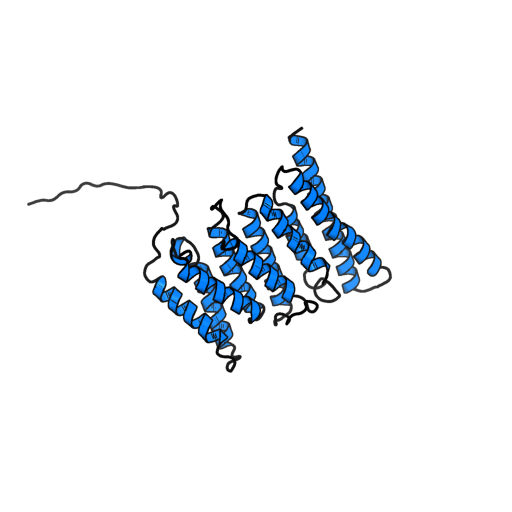.905 1.906 4.242 1.00 85.88 113 SER A CA 1
ATOM 878 C C . SER A 1 113 ? -13.462 3.334 4.337 1.00 85.88 113 SER A C 1
ATOM 880 O O . SER A 1 113 ? -14.596 3.516 4.770 1.00 85.88 113 SER A O 1
ATOM 882 N N . GLN A 1 114 ? -12.692 4.336 3.895 1.00 78.12 114 GLN A N 1
ATOM 883 C CA . GLN A 1 114 ? -13.003 5.767 4.034 1.00 78.12 114 GLN A CA 1
ATOM 884 C C . GLN A 1 114 ? -13.357 6.452 2.705 1.00 78.12 114 GLN A C 1
ATOM 886 O O . GLN A 1 114 ? -13.407 7.680 2.618 1.00 78.12 114 GLN A O 1
ATOM 891 N N . SER A 1 115 ? -13.552 5.678 1.636 1.00 62.84 115 SER A N 1
ATOM 892 C CA . SER A 1 115 ? -13.760 6.166 0.261 1.00 62.84 115 SER A CA 1
ATOM 893 C C . SER A 1 115 ? -15.014 7.033 0.053 1.00 62.84 115 SER A C 1
ATOM 895 O O . SER A 1 115 ? -15.135 7.681 -0.981 1.00 62.84 115 SER A O 1
ATOM 897 N N . THR A 1 116 ? -15.918 7.115 1.031 1.00 57.69 116 THR A N 1
ATOM 898 C CA . THR A 1 116 ? -17.211 7.810 0.910 1.00 57.69 116 THR A CA 1
ATOM 899 C C . THR A 1 116 ? -17.225 9.263 1.396 1.00 57.69 116 THR A C 1
ATOM 901 O O . THR A 1 116 ? -18.235 9.939 1.228 1.00 57.69 116 THR A O 1
ATOM 904 N N . THR A 1 117 ? -16.157 9.764 2.025 1.00 55.19 117 THR A N 1
ATOM 905 C CA . THR A 1 117 ? -16.158 11.114 2.618 1.00 55.19 117 THR A CA 1
ATOM 906 C C . THR A 1 117 ? -15.658 12.145 1.602 1.00 55.19 117 THR A C 1
ATOM 908 O O . THR A 1 117 ? -14.468 12.201 1.298 1.00 55.19 117 THR A O 1
ATOM 911 N N . GLU A 1 118 ? -16.573 12.956 1.060 1.00 48.72 118 GLU A N 1
ATOM 912 C CA . GLU A 1 118 ? -16.327 13.898 -0.051 1.00 48.72 118 GLU A CA 1
ATOM 913 C C . GLU A 1 118 ? -15.452 15.117 0.303 1.00 48.72 118 GLU A C 1
ATOM 915 O O . GLU A 1 118 ? -14.939 15.779 -0.595 1.00 48.72 118 GLU A O 1
ATOM 920 N N . ASN A 1 119 ? -15.191 15.383 1.587 1.00 48.88 119 ASN A N 1
ATOM 921 C CA . ASN A 1 119 ? -14.284 16.448 2.028 1.00 48.88 119 ASN A CA 1
ATOM 922 C C . ASN A 1 119 ? -12.961 15.858 2.510 1.00 48.88 119 ASN A C 1
ATOM 924 O O . ASN A 1 119 ? -12.856 15.368 3.635 1.00 48.88 119 ASN A O 1
ATOM 928 N N . ARG A 1 120 ? -11.944 15.889 1.645 1.00 58.78 120 ARG A N 1
ATOM 929 C CA . ARG A 1 120 ? -10.671 15.205 1.899 1.00 58.78 120 ARG A CA 1
ATOM 930 C C . ARG A 1 120 ? -9.569 16.209 2.179 1.00 58.78 120 ARG A C 1
ATOM 932 O O . ARG A 1 120 ? -9.065 16.877 1.283 1.00 58.78 120 ARG A O 1
ATOM 939 N N . SER A 1 121 ? -9.204 16.291 3.455 1.00 63.06 121 SER A N 1
ATOM 940 C CA . SER A 1 121 ? -8.039 17.022 3.935 1.00 63.06 121 SER A CA 1
ATOM 941 C C . SER A 1 121 ? -6.740 16.305 3.546 1.00 63.06 121 SER A C 1
ATOM 943 O O . SER A 1 121 ? -6.704 15.099 3.266 1.00 63.06 121 SER A O 1
ATOM 945 N N . SER A 1 122 ? -5.631 17.043 3.602 1.00 67.44 122 SER A N 1
ATOM 946 C CA . SER A 1 122 ? -4.269 16.505 3.477 1.00 67.44 122 SER A CA 1
ATOM 947 C C . SER A 1 122 ? -3.922 15.457 4.551 1.00 67.44 122 SER A C 1
ATOM 949 O O . SER A 1 122 ? -2.942 14.729 4.375 1.00 67.44 122 SER A O 1
ATOM 951 N N . SER A 1 123 ? -4.734 15.370 5.612 1.00 77.69 123 SER A N 1
ATOM 952 C CA . SER A 1 123 ? -4.682 14.391 6.705 1.00 77.69 123 SER A 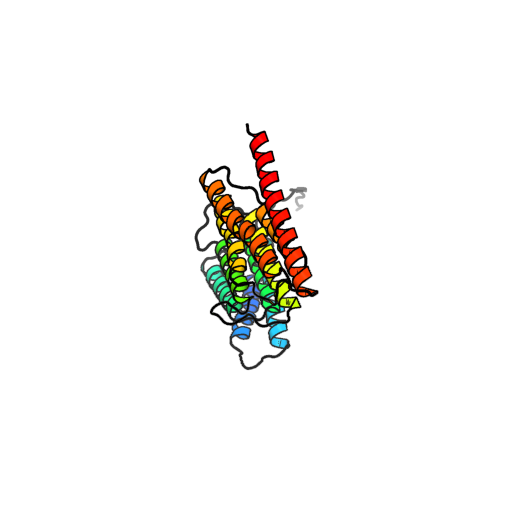CA 1
ATOM 953 C C . SER A 1 123 ? -5.634 13.199 6.529 1.00 77.69 123 SER A C 1
ATOM 955 O O . SER A 1 123 ? -5.803 12.398 7.440 1.00 77.69 123 SER A O 1
ATOM 957 N N . SER A 1 124 ? -6.288 13.056 5.371 1.00 84.50 124 SER A N 1
ATOM 958 C CA . SER A 1 124 ? -7.164 11.904 5.134 1.00 84.50 124 SER A CA 1
ATOM 959 C C . SER A 1 124 ? -6.376 10.579 5.136 1.00 84.50 124 SER A C 1
ATOM 961 O O . SER A 1 124 ? -5.238 10.537 4.650 1.00 84.50 124 SER A O 1
ATOM 963 N N . PRO A 1 125 ? -6.973 9.459 5.588 1.00 87.19 125 PRO A N 1
ATOM 964 C CA . PRO A 1 125 ? -6.314 8.146 5.608 1.00 87.19 125 PRO A CA 1
ATOM 965 C C . PRO A 1 125 ? -5.772 7.718 4.243 1.00 87.19 125 PRO A C 1
ATOM 967 O O . PRO A 1 125 ? -4.722 7.088 4.129 1.00 87.19 125 PRO A O 1
ATOM 970 N N . GLN A 1 126 ? -6.452 8.129 3.177 1.00 86.00 126 GLN A N 1
ATOM 971 C CA . GLN A 1 126 ? -6.009 7.866 1.819 1.00 86.00 126 GLN A CA 1
ATOM 972 C C . GLN A 1 126 ? -4.800 8.711 1.404 1.00 86.00 126 GLN A C 1
ATOM 974 O O . GLN A 1 126 ? -3.914 8.191 0.737 1.00 86.00 126 GLN A O 1
ATOM 979 N N . SER A 1 127 ? -4.732 9.988 1.803 1.00 84.25 127 SER A N 1
ATOM 980 C CA . SER A 1 127 ? -3.542 10.827 1.588 1.00 84.25 127 SER A CA 1
ATOM 981 C C . SER A 1 127 ? -2.318 10.184 2.245 1.00 84.25 127 SER A C 1
ATOM 983 O O . SER A 1 127 ? -1.265 10.048 1.619 1.00 84.25 127 SER A O 1
ATOM 985 N N . HIS A 1 128 ? -2.476 9.690 3.476 1.00 89.06 128 HIS A N 1
ATOM 986 C CA . HIS A 1 128 ? -1.415 8.976 4.181 1.00 89.06 128 HIS A CA 1
ATOM 987 C C . HIS A 1 128 ? -1.031 7.655 3.506 1.00 89.06 128 HIS A C 1
ATOM 989 O O . HIS A 1 128 ? 0.158 7.420 3.294 1.00 89.06 128 HIS A O 1
ATOM 995 N N . CYS A 1 129 ? -2.007 6.839 3.092 1.00 91.00 129 CYS A N 1
ATOM 996 C CA . CYS A 1 129 ? -1.759 5.606 2.338 1.00 91.00 129 CYS A CA 1
ATOM 997 C C . CYS A 1 129 ? -0.918 5.871 1.080 1.00 91.00 129 CYS A C 1
ATOM 999 O O . CYS A 1 129 ? 0.093 5.207 0.861 1.00 91.00 129 CYS A O 1
ATOM 1001 N N . LEU A 1 130 ? -1.269 6.896 0.301 1.00 85.44 130 LEU A N 1
ATOM 1002 C CA . LEU A 1 130 ? -0.546 7.242 -0.922 1.00 85.44 130 LEU A CA 1
ATOM 1003 C C . LEU A 1 130 ? 0.853 7.784 -0.650 1.00 85.44 130 LEU A C 1
ATOM 1005 O O . LEU A 1 130 ? 1.787 7.417 -1.355 1.00 85.44 130 LEU A O 1
ATOM 1009 N N . ARG A 1 131 ? 1.028 8.619 0.380 1.00 86.19 131 ARG A N 1
ATOM 1010 C CA . ARG A 1 131 ? 2.354 9.111 0.784 1.00 86.19 131 ARG A CA 1
ATOM 1011 C C . ARG A 1 131 ? 3.272 7.970 1.211 1.00 86.19 131 ARG A C 1
ATOM 1013 O O . ARG A 1 131 ? 4.436 7.966 0.822 1.00 86.19 131 ARG A O 1
ATOM 1020 N N . ILE A 1 132 ? 2.755 7.009 1.977 1.00 90.12 132 ILE A N 1
ATOM 1021 C CA . ILE A 1 132 ? 3.506 5.816 2.387 1.00 90.12 132 ILE A CA 1
ATOM 1022 C C . ILE A 1 132 ? 3.856 4.965 1.163 1.00 90.12 132 ILE A C 1
ATOM 1024 O O . ILE A 1 132 ? 5.022 4.638 0.969 1.00 90.12 132 ILE A O 1
ATOM 1028 N N . CYS A 1 133 ? 2.892 4.674 0.287 1.00 87.88 133 CYS A N 1
ATOM 1029 C CA . CYS A 1 133 ? 3.156 3.891 -0.922 1.00 87.88 133 CYS A CA 1
ATOM 1030 C C . CYS A 1 133 ? 4.156 4.598 -1.856 1.00 87.88 133 CYS A C 1
ATOM 1032 O O . CYS A 1 133 ? 5.054 3.951 -2.386 1.00 87.88 133 CYS A O 1
ATOM 1034 N N . ALA A 1 134 ? 4.063 5.922 -2.018 1.00 82.69 134 ALA A N 1
ATOM 1035 C CA . ALA A 1 134 ? 5.017 6.712 -2.798 1.00 82.69 134 ALA A CA 1
ATOM 1036 C C . ALA A 1 134 ? 6.421 6.689 -2.179 1.00 82.69 134 ALA A C 1
ATOM 1038 O O . ALA A 1 134 ? 7.407 6.548 -2.899 1.00 82.69 134 ALA A O 1
ATOM 1039 N N . HIS A 1 135 ? 6.519 6.792 -0.849 1.00 85.31 135 HIS A N 1
ATOM 1040 C CA . HIS A 1 135 ? 7.786 6.658 -0.136 1.00 85.31 135 HIS A CA 1
ATOM 1041 C C . HIS A 1 135 ? 8.417 5.282 -0.380 1.00 85.31 135 HIS A C 1
ATOM 1043 O O . HIS A 1 135 ? 9.591 5.216 -0.742 1.00 85.31 135 HIS A O 1
ATOM 1049 N N . ILE A 1 136 ? 7.635 4.207 -0.249 1.00 86.38 136 ILE A N 1
ATOM 1050 C CA . ILE A 1 136 ? 8.101 2.832 -0.466 1.00 86.38 136 ILE A CA 1
ATOM 1051 C C . ILE A 1 136 ? 8.550 2.626 -1.914 1.00 86.38 136 ILE A C 1
ATOM 1053 O O . ILE A 1 136 ? 9.619 2.069 -2.142 1.00 86.38 136 ILE A O 1
ATOM 1057 N N . LEU A 1 137 ? 7.779 3.101 -2.897 1.00 81.00 137 LEU A N 1
ATOM 1058 C CA . LEU A 1 137 ? 8.152 3.001 -4.310 1.00 81.00 137 LEU A CA 1
ATOM 1059 C C . LEU A 1 137 ? 9.442 3.769 -4.611 1.00 81.00 137 LEU A C 1
ATOM 1061 O O . LEU A 1 137 ? 10.318 3.225 -5.277 1.00 81.00 137 LEU A O 1
ATOM 1065 N N . ARG A 1 138 ? 9.602 4.983 -4.073 1.00 77.19 138 ARG A N 1
ATOM 1066 C CA . ARG A 1 138 ? 10.818 5.786 -4.263 1.00 77.19 138 ARG A CA 1
ATOM 1067 C C . ARG A 1 138 ? 12.062 5.095 -3.703 1.00 77.19 138 ARG A C 1
ATOM 1069 O O . ARG A 1 138 ? 13.099 5.111 -4.341 1.00 77.19 138 ARG A O 1
ATOM 1076 N N . HIS A 1 139 ? 11.960 4.453 -2.542 1.00 79.50 139 HIS A N 1
ATOM 1077 C CA . HIS A 1 139 ? 13.092 3.753 -1.916 1.00 79.50 139 HIS A CA 1
ATOM 1078 C C . HIS A 1 139 ? 13.170 2.271 -2.303 1.00 79.50 139 HIS A C 1
ATOM 1080 O O . HIS A 1 139 ? 13.986 1.517 -1.763 1.00 79.50 139 HIS A O 1
ATOM 1086 N N . SER A 1 140 ? 12.329 1.839 -3.247 1.00 73.94 140 SER A N 1
ATOM 1087 C CA . SER A 1 140 ? 12.379 0.486 -3.782 1.00 73.94 140 SER A CA 1
ATOM 1088 C C . SER A 1 140 ? 13.553 0.299 -4.736 1.00 73.94 140 SER A C 1
ATOM 1090 O O . SER A 1 140 ? 13.983 -0.837 -4.874 1.00 73.94 140 SER A O 1
ATOM 1092 N N . THR A 1 141 ? 14.105 1.364 -5.330 1.00 65.88 141 THR A N 1
ATOM 1093 C CA . THR A 1 141 ? 15.199 1.353 -6.318 1.00 65.88 141 THR A CA 1
ATOM 1094 C C . THR A 1 141 ? 16.484 1.988 -5.778 1.00 65.88 141 THR A C 1
ATOM 1096 O O . THR A 1 141 ? 16.455 2.916 -4.972 1.00 65.88 141 THR A O 1
ATOM 1099 N N . SER A 1 142 ? 17.642 1.494 -6.233 1.00 53.75 142 SER A N 1
ATOM 1100 C CA . SER A 1 142 ? 18.977 1.882 -5.735 1.00 53.75 142 SER A CA 1
ATOM 1101 C C . SER A 1 142 ? 19.457 3.295 -6.087 1.00 53.75 142 SER A C 1
ATOM 1103 O O . SER A 1 142 ? 20.576 3.648 -5.723 1.00 53.75 142 SER A O 1
ATOM 1105 N N . HIS A 1 143 ? 18.649 4.097 -6.781 1.00 51.78 143 HIS A N 1
ATOM 1106 C CA . HIS A 1 143 ? 19.041 5.418 -7.281 1.00 51.78 143 HIS A CA 1
ATOM 1107 C C . HIS A 1 143 ? 18.370 6.596 -6.565 1.00 51.78 143 HIS A C 1
ATOM 1109 O O . HIS A 1 143 ? 18.763 7.739 -6.803 1.00 51.78 143 HIS A O 1
ATOM 1115 N N . SER A 1 144 ? 17.436 6.344 -5.646 1.00 57.75 144 SER A N 1
ATOM 1116 C CA . SER A 1 144 ? 16.897 7.414 -4.812 1.00 57.75 144 SER A CA 1
ATOM 1117 C C . SER A 1 144 ? 17.953 7.906 -3.820 1.00 57.75 144 SER A C 1
ATOM 1119 O O . SER A 1 144 ? 18.804 7.150 -3.356 1.00 57.75 144 SER A O 1
ATOM 1121 N N . SER A 1 145 ? 17.915 9.194 -3.467 1.00 54.38 145 SER A N 1
ATOM 1122 C CA . SER A 1 145 ? 18.874 9.828 -2.542 1.00 54.38 145 SER A CA 1
ATOM 1123 C C . SER A 1 145 ? 18.796 9.320 -1.085 1.00 54.38 145 SER A C 1
ATOM 1125 O O . SER A 1 145 ? 19.276 10.001 -0.180 1.00 54.38 145 SER A O 1
ATOM 1127 N N . GLY A 1 146 ? 18.164 8.168 -0.838 1.00 63.31 146 GLY A N 1
ATOM 1128 C CA . GLY A 1 146 ? 17.919 7.583 0.476 1.00 63.31 146 GLY A CA 1
ATOM 1129 C C . GLY A 1 146 ? 18.312 6.102 0.563 1.00 63.31 146 GLY A C 1
ATOM 1130 O O . GLY A 1 146 ? 18.693 5.486 -0.433 1.00 63.31 146 GLY A O 1
ATOM 1131 N N . PRO A 1 147 ? 18.251 5.511 1.768 1.00 66.88 147 PRO A N 1
ATOM 1132 C CA . PRO A 1 147 ? 18.565 4.103 1.969 1.00 66.88 147 PRO A CA 1
ATOM 1133 C C . PRO A 1 147 ? 17.557 3.209 1.236 1.00 66.88 147 PRO A C 1
ATOM 1135 O O . PRO A 1 147 ? 16.347 3.390 1.349 1.00 66.88 147 PRO A O 1
ATOM 1138 N N . VAL A 1 148 ? 18.070 2.222 0.499 1.00 77.94 148 VAL A N 1
ATOM 1139 C CA . VAL A 1 148 ? 17.249 1.239 -0.219 1.00 77.94 148 VAL A CA 1
ATOM 1140 C C . VAL A 1 148 ? 16.585 0.295 0.775 1.00 77.94 148 VAL A C 1
ATOM 1142 O O . VAL A 1 148 ? 17.241 -0.224 1.685 1.00 77.94 148 VAL A O 1
ATOM 1145 N N . ILE A 1 149 ? 15.298 0.023 0.561 1.00 81.38 149 ILE A N 1
ATOM 1146 C CA . ILE A 1 149 ? 14.557 -0.953 1.361 1.00 81.38 149 ILE A CA 1
ATOM 1147 C C . ILE A 1 149 ? 15.174 -2.343 1.167 1.00 81.38 149 ILE A C 1
ATOM 1149 O O . ILE A 1 149 ? 15.217 -2.889 0.062 1.00 81.38 149 ILE A O 1
ATOM 1153 N N . GLN A 1 150 ? 15.634 -2.926 2.273 1.00 84.00 150 GLN A N 1
ATOM 1154 C CA . GLN A 1 150 ? 16.287 -4.233 2.299 1.00 84.00 150 GLN A CA 1
ATOM 1155 C C . GLN A 1 150 ? 15.278 -5.367 2.079 1.00 84.00 150 GLN A C 1
ATOM 1157 O O . GLN A 1 150 ? 14.165 -5.329 2.604 1.00 84.00 150 GLN A O 1
ATOM 1162 N N . GLY A 1 151 ? 15.673 -6.415 1.358 1.00 82.25 151 GLY A N 1
ATOM 1163 C CA . GLY A 1 151 ? 14.859 -7.614 1.156 1.00 82.25 151 GLY A CA 1
ATOM 1164 C C . GLY A 1 151 ? 15.280 -8.407 -0.075 1.00 82.25 151 GLY A C 1
ATOM 1165 O O . GLY A 1 151 ? 15.989 -7.895 -0.943 1.00 82.25 151 GLY A O 1
ATOM 1166 N N . GLU A 1 152 ? 14.830 -9.658 -0.161 1.00 81.00 152 GLU A N 1
ATOM 1167 C CA . GLU A 1 152 ? 15.021 -10.451 -1.372 1.00 81.00 152 GLU A CA 1
ATOM 1168 C C . GLU A 1 152 ? 14.290 -9.813 -2.555 1.00 81.00 152 GLU A C 1
ATOM 1170 O O . GLU A 1 152 ? 13.246 -9.174 -2.404 1.00 81.00 152 GLU A O 1
ATOM 1175 N N . VAL A 1 153 ? 14.815 -10.026 -3.761 1.00 79.00 153 VAL A N 1
ATOM 1176 C CA . VAL A 1 153 ? 14.230 -9.468 -4.986 1.00 79.00 153 VAL A CA 1
ATOM 1177 C C . VAL A 1 153 ? 12.761 -9.867 -5.140 1.00 79.00 153 VAL A C 1
ATOM 1179 O O . VAL A 1 153 ? 11.931 -9.032 -5.492 1.00 79.00 153 VAL A O 1
ATOM 1182 N N . ALA A 1 154 ? 12.414 -11.119 -4.828 1.00 80.50 154 ALA A N 1
ATOM 1183 C CA . ALA A 1 154 ? 11.037 -11.598 -4.908 1.00 80.50 154 ALA A CA 1
ATOM 1184 C C . ALA A 1 154 ? 10.088 -10.793 -4.004 1.00 80.50 154 ALA A C 1
ATOM 1186 O O . ALA A 1 154 ? 8.972 -10.469 -4.411 1.00 80.50 154 ALA A O 1
ATOM 1187 N N . ASP A 1 155 ? 10.536 -10.427 -2.804 1.00 83.44 155 ASP A N 1
ATOM 1188 C CA . ASP A 1 155 ? 9.735 -9.653 -1.860 1.00 83.44 155 ASP A CA 1
ATOM 1189 C C . ASP A 1 155 ? 9.709 -8.166 -2.216 1.00 83.44 155 ASP A C 1
ATOM 1191 O O . ASP A 1 155 ? 8.662 -7.537 -2.086 1.00 83.44 155 ASP A O 1
ATOM 1195 N N . ARG A 1 156 ? 10.795 -7.614 -2.776 1.00 81.75 156 ARG A N 1
ATOM 1196 C CA . ARG A 1 156 ? 10.797 -6.257 -3.355 1.00 81.75 156 ARG A CA 1
ATOM 1197 C C . ARG A 1 156 ? 9.792 -6.141 -4.505 1.00 81.75 156 ARG A C 1
ATOM 1199 O O . ARG A 1 156 ? 9.028 -5.180 -4.549 1.00 81.75 156 ARG A O 1
ATOM 1206 N N . VAL A 1 157 ? 9.710 -7.144 -5.382 1.00 78.62 157 VAL A N 1
ATOM 1207 C CA . VAL A 1 157 ? 8.697 -7.189 -6.451 1.00 78.62 157 VAL A CA 1
ATOM 1208 C C . VAL A 1 157 ? 7.285 -7.242 -5.860 1.00 78.62 157 VAL A C 1
ATOM 1210 O O . VAL A 1 157 ? 6.440 -6.441 -6.253 1.00 78.62 157 VAL A O 1
ATOM 1213 N N . LYS A 1 158 ? 7.013 -8.127 -4.891 1.00 85.12 158 LYS A N 1
ATOM 1214 C CA . LYS A 1 158 ? 5.696 -8.191 -4.224 1.00 85.12 158 LYS A CA 1
ATOM 1215 C C . LYS A 1 158 ? 5.326 -6.875 -3.539 1.00 85.12 158 LYS A C 1
ATOM 1217 O O . LYS A 1 158 ? 4.181 -6.453 -3.636 1.00 85.12 158 LYS A O 1
ATOM 1222 N N . MET A 1 159 ? 6.285 -6.223 -2.886 1.00 87.56 159 MET A N 1
ATOM 1223 C CA . MET A 1 159 ? 6.113 -4.924 -2.236 1.00 87.56 159 MET A CA 1
ATOM 1224 C C . MET A 1 159 ? 5.710 -3.842 -3.241 1.00 87.56 159 MET A C 1
ATOM 1226 O O . MET A 1 159 ? 4.738 -3.126 -3.011 1.00 87.56 159 MET A O 1
ATOM 1230 N N . ILE A 1 160 ? 6.400 -3.762 -4.383 1.00 82.88 160 ILE A N 1
ATOM 1231 C CA . ILE A 1 160 ? 6.056 -2.832 -5.467 1.00 82.88 160 ILE A CA 1
ATOM 1232 C C . ILE A 1 160 ? 4.635 -3.112 -5.978 1.00 82.88 160 ILE A C 1
ATOM 1234 O O . ILE A 1 160 ? 3.826 -2.193 -6.101 1.00 82.88 160 ILE A O 1
ATOM 1238 N N . LEU A 1 161 ? 4.297 -4.382 -6.228 1.00 82.88 161 LEU A N 1
ATOM 1239 C CA . LEU A 1 161 ? 2.958 -4.778 -6.679 1.00 82.88 161 LEU A CA 1
ATOM 1240 C C . LEU A 1 161 ? 1.869 -4.424 -5.654 1.00 82.88 161 LEU A C 1
ATOM 1242 O O . LEU A 1 161 ? 0.808 -3.932 -6.039 1.00 82.88 161 LEU A O 1
ATOM 1246 N N . ALA A 1 162 ? 2.131 -4.636 -4.362 1.00 87.69 162 ALA A N 1
ATOM 1247 C CA . ALA A 1 162 ? 1.221 -4.271 -3.282 1.00 87.69 162 ALA A CA 1
ATOM 1248 C C . ALA A 1 162 ? 0.991 -2.754 -3.240 1.00 87.69 162 ALA A C 1
ATOM 1250 O O . ALA A 1 162 ? -0.157 -2.315 -3.179 1.00 87.69 162 ALA A O 1
ATOM 1251 N N . ALA A 1 163 ? 2.056 -1.950 -3.357 1.00 86.31 163 ALA A N 1
ATOM 1252 C CA . ALA A 1 163 ? 1.954 -0.492 -3.383 1.00 86.31 163 ALA A CA 1
ATOM 1253 C C . ALA A 1 163 ? 1.076 -0.022 -4.551 1.00 86.31 163 ALA A C 1
ATOM 1255 O O . ALA A 1 163 ? 0.149 0.763 -4.355 1.00 86.31 163 ALA A O 1
ATOM 1256 N N . PHE A 1 164 ? 1.288 -0.559 -5.756 1.00 81.38 164 PHE A N 1
ATOM 1257 C CA . PHE A 1 164 ? 0.451 -0.243 -6.917 1.00 81.38 164 PHE A CA 1
ATOM 1258 C C . PHE A 1 164 ? -1.007 -0.681 -6.766 1.00 81.38 164 PHE A C 1
ATOM 1260 O O . PHE A 1 164 ? -1.915 0.056 -7.150 1.00 81.38 164 PHE A O 1
ATOM 1267 N N . SER A 1 165 ? -1.247 -1.852 -6.178 1.00 83.88 165 SER A N 1
ATOM 1268 C CA . SER A 1 165 ? -2.600 -2.313 -5.851 1.00 83.88 165 SER A CA 1
ATOM 1269 C C . SER A 1 165 ? -3.299 -1.364 -4.870 1.00 83.88 165 SER A C 1
ATOM 1271 O O . SER A 1 165 ? -4.477 -1.033 -5.048 1.00 83.88 165 SER A O 1
ATOM 1273 N N . ALA A 1 166 ? -2.573 -0.859 -3.868 1.00 86.50 166 ALA A N 1
ATOM 1274 C CA . ALA A 1 166 ? -3.081 0.137 -2.932 1.00 86.50 166 ALA A CA 1
ATOM 1275 C C . ALA A 1 166 ? -3.406 1.461 -3.640 1.00 86.50 166 ALA A C 1
ATOM 1277 O O . ALA A 1 166 ? -4.512 1.973 -3.469 1.00 86.50 166 ALA A O 1
ATOM 1278 N N . PHE A 1 167 ? -2.522 1.958 -4.515 1.00 81.38 167 PHE A N 1
ATOM 1279 C CA . PHE A 1 167 ? -2.789 3.125 -5.368 1.00 81.38 167 PHE A CA 1
ATOM 1280 C C . PHE A 1 167 ? -4.077 2.964 -6.181 1.00 81.38 167 PHE A C 1
ATOM 1282 O O . PHE A 1 167 ? -4.943 3.839 -6.143 1.00 81.38 167 PHE A O 1
ATOM 1289 N N . ALA A 1 168 ? -4.236 1.832 -6.872 1.00 78.44 168 ALA A N 1
ATOM 1290 C CA . ALA A 1 168 ? -5.427 1.546 -7.667 1.00 78.44 168 ALA A CA 1
ATOM 1291 C C . ALA A 1 168 ? -6.695 1.477 -6.801 1.00 78.44 168 ALA A C 1
ATOM 1293 O O . ALA A 1 168 ? -7.727 2.035 -7.169 1.00 78.44 168 ALA A O 1
ATOM 1294 N N . THR A 1 169 ? -6.609 0.847 -5.626 1.00 83.50 169 THR A N 1
ATOM 1295 C CA . THR A 1 169 ? -7.726 0.743 -4.674 1.00 83.50 169 THR A CA 1
ATOM 1296 C C . THR A 1 169 ? -8.159 2.123 -4.179 1.00 83.50 169 THR A C 1
ATOM 1298 O O . THR A 1 169 ? -9.349 2.440 -4.180 1.00 83.50 169 THR A O 1
ATOM 1301 N N . VAL A 1 170 ? -7.200 2.973 -3.799 1.00 81.88 170 VAL A N 1
ATOM 1302 C CA . VAL A 1 170 ? -7.481 4.341 -3.352 1.00 81.88 170 VAL A CA 1
ATOM 1303 C C . VAL A 1 170 ? -8.088 5.162 -4.483 1.00 81.88 170 VAL A C 1
ATOM 1305 O O . VAL A 1 170 ? -9.097 5.825 -4.263 1.00 81.88 170 VAL A O 1
ATOM 1308 N N . ALA A 1 171 ? -7.523 5.087 -5.688 1.00 74.94 171 ALA A N 1
ATOM 1309 C CA . ALA A 1 171 ? -7.985 5.859 -6.836 1.00 74.94 171 ALA A CA 1
ATOM 1310 C C . ALA A 1 171 ? -9.374 5.424 -7.341 1.00 74.94 171 ALA A C 1
ATOM 1312 O O . ALA A 1 171 ? -10.169 6.258 -7.784 1.00 74.94 171 ALA A O 1
ATOM 1313 N N . ALA A 1 172 ? -9.712 4.134 -7.235 1.00 76.31 172 ALA A N 1
ATOM 1314 C CA . ALA A 1 172 ? -11.055 3.639 -7.530 1.00 76.31 172 ALA A CA 1
ATOM 1315 C C . ALA A 1 172 ? -12.102 4.248 -6.582 1.00 76.31 172 ALA A C 1
ATOM 1317 O O . ALA A 1 172 ? -13.197 4.595 -7.023 1.00 76.31 172 ALA A O 1
ATOM 1318 N N . GLY A 1 173 ? -11.740 4.439 -5.310 1.00 69.88 173 GLY A N 1
ATOM 1319 C CA . GLY A 1 173 ? -12.579 5.047 -4.277 1.00 69.88 173 GLY A CA 1
ATOM 1320 C C . GLY A 1 173 ? -12.472 6.574 -4.152 1.00 69.88 173 GLY A C 1
ATOM 1321 O O . GLY A 1 173 ? -12.912 7.112 -3.139 1.00 69.88 173 GLY A O 1
ATOM 1322 N N . THR A 1 174 ? -11.853 7.290 -5.100 1.00 65.00 174 THR A N 1
ATOM 1323 C CA . THR A 1 174 ? -11.747 8.765 -5.072 1.00 65.00 174 THR A CA 1
ATOM 1324 C C . THR A 1 174 ? -12.482 9.435 -6.228 1.00 65.00 174 THR A C 1
ATOM 1326 O O . THR A 1 174 ? -12.576 8.881 -7.328 1.00 65.00 174 THR A O 1
ATOM 1329 N N . SER A 1 175 ? -12.908 10.684 -5.999 1.00 58.88 175 SER A N 1
ATOM 1330 C CA . SER A 1 175 ? -13.327 11.604 -7.058 1.00 58.88 175 SER A CA 1
ATOM 1331 C C . SER A 1 175 ? -12.180 11.900 -8.037 1.00 58.88 175 SER A C 1
ATOM 1333 O O . SER A 1 175 ? -11.010 11.572 -7.813 1.00 58.88 175 SER A O 1
ATOM 1335 N N . THR A 1 176 ? -12.540 12.473 -9.178 1.00 56.09 176 THR A N 1
ATOM 1336 C CA . THR A 1 176 ? -11.758 12.424 -10.413 1.00 56.09 176 THR A CA 1
ATOM 1337 C C . THR A 1 176 ? -10.494 13.295 -10.424 1.00 56.09 176 THR A C 1
ATOM 1339 O O . THR A 1 176 ? -9.527 12.909 -11.071 1.00 56.09 176 THR A O 1
ATOM 1342 N N . ALA A 1 177 ? -10.436 14.386 -9.651 1.00 50.28 177 ALA A N 1
ATOM 1343 C CA . ALA A 1 177 ? -9.282 15.299 -9.612 1.00 50.28 177 ALA A CA 1
ATOM 1344 C C . ALA A 1 177 ? -8.023 14.699 -8.949 1.00 50.28 177 ALA A C 1
ATOM 1346 O O . ALA A 1 177 ? -6.903 15.030 -9.315 1.00 50.28 177 ALA A O 1
ATOM 1347 N N . PHE A 1 178 ? -8.191 13.778 -7.996 1.00 52.69 178 PHE A N 1
ATOM 1348 C CA . PHE A 1 178 ? -7.079 13.141 -7.275 1.00 52.69 178 PHE A CA 1
ATOM 1349 C C . PHE A 1 178 ? -6.540 11.889 -7.987 1.00 52.69 178 PHE A C 1
ATOM 1351 O O . PHE A 1 178 ? -5.470 11.375 -7.663 1.00 52.69 178 PHE A O 1
ATOM 1358 N N . ARG A 1 179 ? -7.266 11.402 -9.004 1.00 58.09 179 ARG A N 1
ATOM 1359 C CA . ARG A 1 179 ? -6.804 10.307 -9.870 1.00 58.09 179 ARG A CA 1
ATOM 1360 C C . ARG A 1 179 ? -5.590 10.719 -10.693 1.00 58.09 179 ARG A C 1
ATOM 1362 O O . ARG A 1 179 ? -4.779 9.869 -11.040 1.00 58.09 179 ARG A O 1
ATOM 1369 N N . GLU A 1 180 ? -5.440 12.008 -10.974 1.00 52.75 180 GLU A N 1
ATOM 1370 C CA . GLU A 1 180 ? -4.299 12.558 -11.710 1.00 52.75 180 GLU A CA 1
ATOM 1371 C C . GLU A 1 180 ? -3.021 12.594 -10.864 1.00 52.75 180 GLU A C 1
ATOM 1373 O O . GLU A 1 180 ? -1.958 12.215 -11.355 1.00 52.75 180 GLU A O 1
ATOM 1378 N N . ASP A 1 181 ? -3.122 12.927 -9.574 1.00 54.38 181 ASP A N 1
ATOM 1379 C CA . ASP A 1 181 ? -1.987 12.872 -8.640 1.00 54.38 181 ASP A CA 1
ATOM 1380 C C . ASP A 1 181 ? -1.518 11.424 -8.419 1.00 54.38 181 ASP A C 1
ATOM 1382 O O . ASP A 1 181 ? -0.320 11.148 -8.375 1.00 54.38 181 ASP A O 1
ATOM 1386 N N . VAL A 1 182 ? -2.452 10.464 -8.377 1.00 56.03 182 VAL A N 1
ATOM 1387 C CA . VAL A 1 182 ? -2.129 9.025 -8.357 1.00 56.03 182 VAL A CA 1
ATOM 1388 C C . VAL A 1 182 ? -1.457 8.573 -9.660 1.00 56.03 182 VAL A C 1
ATOM 1390 O O . VAL A 1 182 ? -0.489 7.816 -9.619 1.00 56.03 182 VAL A O 1
ATOM 1393 N N . ARG A 1 183 ? -1.912 9.064 -10.818 1.00 56.72 183 ARG A N 1
ATOM 1394 C CA . ARG A 1 183 ? -1.285 8.781 -12.125 1.00 56.72 183 ARG A CA 1
ATOM 1395 C C . ARG A 1 183 ? 0.110 9.388 -12.264 1.00 56.72 183 ARG A C 1
ATOM 1397 O O . ARG A 1 183 ? 0.925 8.881 -13.022 1.00 56.72 183 ARG A O 1
ATOM 1404 N N . SER A 1 184 ? 0.421 10.423 -11.491 1.00 51.50 184 SER A N 1
ATOM 1405 C CA . SER A 1 184 ? 1.743 11.062 -11.482 1.00 51.50 184 SER A CA 1
ATOM 1406 C C . SER A 1 184 ? 2.838 10.162 -10.896 1.00 51.50 184 SER A C 1
ATOM 1408 O O . SER A 1 184 ? 4.016 10.340 -11.198 1.00 51.50 184 SER A O 1
ATOM 1410 N N . VAL A 1 185 ? 2.464 9.151 -10.104 1.00 54.44 185 VAL A N 1
ATOM 1411 C CA . VAL A 1 185 ? 3.389 8.158 -9.526 1.00 54.44 185 VAL A CA 1
ATOM 1412 C C . VAL A 1 185 ? 4.034 7.281 -10.604 1.00 54.44 185 VAL A C 1
ATOM 1414 O O . VAL A 1 185 ? 5.160 6.819 -10.431 1.00 54.44 185 VAL A O 1
ATOM 1417 N N . GLU A 1 186 ? 3.381 7.135 -11.758 1.00 51.44 186 GLU A N 1
ATOM 1418 C CA . GLU A 1 186 ? 3.931 6.476 -12.946 1.00 51.44 186 GLU A CA 1
ATOM 1419 C C . GLU A 1 186 ? 5.222 7.157 -13.444 1.00 51.44 186 GLU A C 1
ATOM 1421 O O . GLU A 1 186 ? 6.139 6.494 -13.927 1.00 51.44 186 GLU A O 1
ATOM 1426 N N . LEU A 1 187 ? 5.338 8.476 -13.244 1.00 47.97 187 LEU A N 1
ATOM 1427 C CA . LEU A 1 187 ? 6.512 9.262 -13.620 1.00 47.97 187 LEU A CA 1
ATOM 1428 C C . LEU A 1 187 ? 7.692 9.067 -12.652 1.00 47.97 187 LEU A C 1
ATOM 1430 O O . LEU A 1 187 ? 8.839 9.170 -13.073 1.00 47.97 187 LEU A O 1
ATOM 1434 N N . ILE A 1 188 ? 7.438 8.748 -11.377 1.00 47.88 188 ILE A N 1
ATOM 1435 C CA . ILE A 1 188 ? 8.501 8.542 -10.373 1.00 47.88 188 ILE A CA 1
ATOM 1436 C C . ILE A 1 188 ? 9.344 7.308 -10.722 1.00 47.88 188 ILE A C 1
ATOM 1438 O O . ILE A 1 188 ? 10.554 7.310 -10.528 1.00 47.88 188 ILE A O 1
ATOM 1442 N N . LEU A 1 189 ? 8.738 6.281 -11.322 1.00 47.66 189 LEU A N 1
ATOM 1443 C CA . LEU A 1 189 ? 9.476 5.098 -11.775 1.00 47.66 189 LEU A CA 1
ATOM 1444 C C . LEU A 1 189 ? 10.193 5.287 -13.116 1.00 47.66 189 LEU A C 1
ATOM 1446 O O . LEU A 1 189 ? 11.004 4.440 -13.498 1.00 47.66 189 LEU A O 1
ATOM 1450 N N . LYS A 1 190 ? 9.914 6.383 -13.832 1.00 47.88 190 LYS A N 1
ATOM 1451 C CA . LYS A 1 190 ? 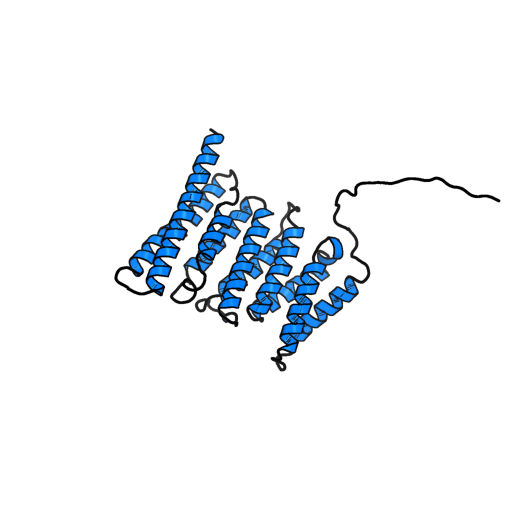10.549 6.695 -15.114 1.00 47.88 190 LYS A CA 1
ATOM 1452 C C . LYS A 1 190 ? 11.997 7.170 -14.944 1.00 47.88 190 LYS A C 1
ATOM 1454 O O . LYS A 1 190 ? 12.805 6.860 -15.811 1.00 47.88 190 LYS A O 1
ATOM 1459 N N . ASP A 1 191 ? 12.323 7.889 -13.870 1.00 41.78 191 ASP A N 1
ATOM 1460 C CA . ASP A 1 191 ? 13.644 8.531 -13.735 1.00 41.78 191 ASP A CA 1
ATOM 1461 C C . ASP A 1 191 ? 14.732 7.589 -13.182 1.00 41.78 191 ASP A C 1
ATOM 1463 O O . ASP A 1 191 ? 15.916 7.774 -13.442 1.00 41.78 191 ASP A O 1
ATOM 1467 N N . GLU A 1 192 ? 14.348 6.520 -12.473 1.00 45.00 192 GLU A N 1
ATOM 1468 C CA . GLU A 1 192 ? 15.301 5.671 -11.733 1.00 45.00 192 GLU A CA 1
ATOM 1469 C C . GLU A 1 192 ? 15.443 4.231 -12.271 1.00 45.00 192 GLU A C 1
ATOM 1471 O O . GLU A 1 192 ? 16.215 3.434 -11.733 1.00 45.00 192 GLU A O 1
ATOM 1476 N N . SER A 1 193 ? 14.734 3.874 -13.349 1.00 47.59 193 SER A N 1
ATOM 1477 C CA . SER A 1 193 ? 14.738 2.518 -13.923 1.00 47.59 193 SER A CA 1
ATOM 1478 C C . SER A 1 193 ? 15.968 2.243 -14.800 1.00 47.59 193 SER A C 1
ATOM 1480 O O . SER A 1 193 ? 15.834 2.032 -16.008 1.00 47.59 193 SER A O 1
ATOM 1482 N N . ASN A 1 194 ? 17.163 2.192 -14.200 1.00 46.00 194 ASN A N 1
ATOM 1483 C CA . ASN A 1 194 ? 18.351 1.652 -14.863 1.00 46.00 194 ASN A CA 1
ATOM 1484 C C . ASN A 1 194 ? 18.696 0.208 -14.438 1.00 46.00 194 ASN A C 1
ATOM 1486 O O . ASN A 1 194 ? 18.717 -0.175 -13.273 1.00 46.00 194 ASN A O 1
ATOM 1490 N N . GLU A 1 195 ? 18.909 -0.586 -15.487 1.00 43.81 195 GLU A N 1
ATOM 1491 C CA . GLU A 1 195 ? 19.513 -1.916 -15.645 1.00 43.81 195 GLU A CA 1
ATOM 1492 C C . GLU A 1 195 ? 19.130 -3.153 -14.808 1.00 43.81 195 GLU A C 1
ATOM 1494 O O . GLU A 1 195 ? 19.362 -4.242 -15.331 1.00 43.81 195 GLU A O 1
ATOM 1499 N N . ILE A 1 196 ? 18.513 -3.096 -13.619 1.00 42.25 196 ILE A N 1
ATOM 1500 C CA . ILE A 1 196 ? 18.462 -4.325 -12.777 1.00 42.25 196 ILE A CA 1
ATOM 1501 C C . ILE A 1 196 ? 17.050 -4.855 -12.451 1.00 42.25 196 ILE A C 1
ATOM 1503 O O . ILE A 1 196 ? 16.829 -6.061 -12.563 1.00 42.25 196 ILE A O 1
ATOM 1507 N N . ASP A 1 197 ? 16.048 -4.017 -12.169 1.00 44.12 197 ASP A N 1
ATOM 1508 C CA . ASP A 1 197 ? 14.781 -4.532 -11.599 1.00 44.12 197 ASP A CA 1
ATOM 1509 C C . ASP A 1 197 ? 13.631 -4.758 -12.616 1.00 44.12 197 ASP A C 1
ATOM 1511 O O . ASP A 1 197 ? 12.730 -5.571 -12.376 1.00 44.12 197 ASP A O 1
ATOM 1515 N N . LEU A 1 198 ? 13.672 -4.147 -13.812 1.00 45.09 198 LEU A N 1
ATOM 1516 C CA . LEU A 1 198 ? 12.604 -4.297 -14.827 1.00 45.09 198 LEU A CA 1
ATOM 1517 C C . LEU A 1 198 ? 12.616 -5.647 -15.575 1.00 45.09 198 LEU A C 1
ATOM 1519 O O . LEU A 1 198 ? 11.668 -5.966 -16.291 1.00 45.09 198 LEU A O 1
ATOM 1523 N N . ALA A 1 199 ? 13.694 -6.432 -15.461 1.00 40.72 199 ALA A N 1
ATOM 1524 C CA . ALA A 1 199 ? 13.834 -7.730 -16.133 1.00 40.72 199 ALA A CA 1
ATOM 1525 C C . ALA A 1 199 ? 13.294 -8.918 -15.303 1.00 40.72 199 ALA A C 1
ATOM 1527 O O . ALA A 1 199 ? 13.149 -10.029 -15.842 1.00 40.72 199 ALA A O 1
ATOM 1528 N N . GLN A 1 200 ? 13.014 -8.695 -14.012 1.00 42.16 200 GLN A N 1
ATOM 1529 C CA . GLN A 1 200 ? 12.492 -9.695 -13.071 1.00 42.16 200 GLN A CA 1
ATOM 1530 C C . GLN A 1 200 ? 11.052 -9.420 -12.628 1.00 42.16 200 GLN A C 1
ATOM 1532 O O . GLN A 1 200 ? 10.308 -10.377 -12.412 1.00 42.16 200 GLN A O 1
ATOM 1537 N N . ALA A 1 201 ? 10.607 -8.160 -12.602 1.00 46.91 201 ALA A N 1
ATOM 1538 C CA . ALA A 1 201 ? 9.183 -7.862 -12.688 1.00 46.91 201 ALA A CA 1
ATOM 1539 C C . ALA A 1 201 ? 8.728 -8.208 -14.116 1.00 46.91 201 ALA A C 1
ATOM 1541 O O . ALA A 1 201 ? 9.093 -7.534 -15.072 1.00 46.91 201 ALA A O 1
ATOM 1542 N N . GLY A 1 202 ? 8.021 -9.322 -14.295 1.00 48.72 202 GLY A N 1
ATOM 1543 C CA . GLY A 1 202 ? 7.519 -9.753 -15.602 1.00 48.72 202 GLY A CA 1
ATOM 1544 C C . GLY A 1 202 ? 6.488 -8.777 -16.219 1.00 48.72 202 GLY A C 1
ATOM 1545 O O . GLY A 1 202 ? 6.497 -7.581 -15.937 1.00 48.72 202 GLY A O 1
ATOM 1546 N N . PRO A 1 203 ? 5.528 -9.252 -17.033 1.00 51.75 203 PRO A N 1
ATOM 1547 C CA . PRO A 1 203 ? 4.511 -8.396 -17.671 1.00 51.75 203 PRO A CA 1
ATOM 1548 C C . PRO A 1 203 ? 3.556 -7.683 -16.684 1.00 51.75 203 PRO A C 1
ATOM 1550 O O . PRO A 1 203 ? 2.649 -6.961 -17.099 1.00 51.75 203 PRO A O 1
ATOM 1553 N N . THR A 1 204 ? 3.750 -7.868 -15.378 1.00 52.88 204 THR A N 1
ATOM 1554 C CA . THR A 1 204 ? 2.904 -7.364 -14.298 1.00 52.88 204 THR A CA 1
ATOM 1555 C C . THR A 1 204 ? 2.930 -5.839 -14.186 1.00 52.88 204 THR A C 1
ATOM 1557 O O . THR A 1 204 ? 1.889 -5.230 -13.945 1.00 52.88 204 THR A O 1
ATOM 1560 N N . PHE A 1 205 ? 4.081 -5.203 -14.426 1.00 56.84 205 PHE A N 1
ATOM 1561 C CA . PHE A 1 205 ? 4.198 -3.744 -14.348 1.00 56.84 205 PHE A CA 1
ATOM 1562 C C . PHE A 1 205 ? 3.372 -3.027 -15.440 1.00 56.84 205 PHE A C 1
ATOM 1564 O O . PHE A 1 205 ? 2.521 -2.210 -15.088 1.00 56.84 205 PHE A O 1
ATOM 1571 N N . PRO A 1 206 ? 3.469 -3.409 -16.733 1.00 57.56 206 PRO A N 1
ATOM 1572 C CA . PRO A 1 206 ? 2.562 -2.913 -17.773 1.00 57.56 206 PRO A CA 1
ATOM 1573 C C . PRO A 1 206 ? 1.073 -3.191 -17.498 1.00 57.56 206 PRO A C 1
ATOM 1575 O O . PRO A 1 206 ? 0.220 -2.370 -17.822 1.00 57.56 206 PRO A O 1
ATOM 1578 N N . SER A 1 207 ? 0.728 -4.328 -16.880 1.00 57.78 207 SER A N 1
ATOM 1579 C CA . SER A 1 207 ? -0.674 -4.631 -16.553 1.00 57.78 207 SER A CA 1
ATOM 1580 C C . SER A 1 207 ? -1.248 -3.751 -15.436 1.00 57.78 207 SER A C 1
ATOM 1582 O O . SER A 1 207 ? -2.413 -3.371 -15.501 1.00 57.78 207 SER A O 1
ATOM 1584 N N . LEU A 1 208 ? -0.435 -3.369 -14.448 1.00 59.31 208 LEU A N 1
ATOM 1585 C CA . LEU A 1 208 ? -0.835 -2.420 -13.405 1.00 59.31 208 LEU A CA 1
ATOM 1586 C C . LEU A 1 208 ? -0.929 -0.997 -13.949 1.00 59.31 208 LEU A C 1
ATOM 1588 O O . LEU A 1 208 ? -1.857 -0.275 -13.593 1.00 59.31 208 LEU A O 1
ATOM 1592 N N . LEU A 1 209 ? -0.040 -0.643 -14.880 1.00 62.22 209 LEU A N 1
ATOM 1593 C CA . LEU A 1 209 ? -0.151 0.570 -15.687 1.00 62.22 209 LEU A CA 1
ATOM 1594 C C . LEU A 1 209 ? -1.524 0.667 -16.338 1.00 62.22 209 LEU A C 1
ATOM 1596 O O . LEU A 1 209 ? -2.232 1.653 -16.184 1.00 62.22 209 LEU A O 1
ATOM 1600 N N . LYS A 1 210 ? -1.935 -0.414 -17.008 1.00 63.22 210 LYS A N 1
ATOM 1601 C CA . LYS A 1 210 ? -3.245 -0.502 -17.642 1.00 63.22 210 LYS A CA 1
ATOM 1602 C C . LYS A 1 210 ? -4.368 -0.285 -16.631 1.00 63.22 210 LYS A C 1
ATOM 1604 O O . LYS A 1 210 ? -5.278 0.476 -16.923 1.00 63.22 210 LYS A O 1
ATOM 1609 N N . VAL A 1 211 ? -4.297 -0.903 -15.450 1.00 62.66 211 VAL A N 1
ATOM 1610 C CA . VAL A 1 211 ? -5.310 -0.707 -14.399 1.00 62.66 211 VAL A CA 1
ATOM 1611 C C . VAL A 1 211 ? -5.398 0.764 -13.984 1.00 62.66 211 VAL A C 1
ATOM 1613 O O . VAL A 1 211 ? -6.504 1.274 -13.862 1.00 62.66 211 VAL A O 1
ATOM 1616 N N . LEU A 1 212 ? -4.274 1.470 -13.823 1.00 62.50 212 LEU A N 1
ATOM 1617 C CA . LEU A 1 212 ? -4.261 2.898 -13.471 1.00 62.50 212 LEU A CA 1
ATOM 1618 C C . LEU A 1 212 ? -4.751 3.812 -14.611 1.00 62.50 212 LEU A C 1
ATOM 1620 O O . LEU A 1 212 ? -5.438 4.816 -14.373 1.00 62.50 212 LEU A O 1
ATOM 1624 N N . LEU A 1 213 ? -4.421 3.460 -15.853 1.00 64.00 213 LEU A N 1
ATOM 1625 C CA . LEU A 1 213 ? -4.815 4.195 -17.055 1.00 64.00 213 LEU A CA 1
ATOM 1626 C C . LEU A 1 213 ? -6.292 3.981 -17.414 1.00 64.00 213 LEU A C 1
ATOM 1628 O O . LEU A 1 213 ? -6.932 4.924 -17.871 1.00 64.00 213 LEU A O 1
ATOM 1632 N N . ASP A 1 214 ? -6.851 2.804 -17.128 1.00 66.25 214 ASP A N 1
ATOM 1633 C CA . ASP A 1 214 ? -8.259 2.457 -17.371 1.00 66.25 214 ASP A CA 1
ATOM 1634 C C . ASP A 1 214 ? -9.223 3.100 -16.341 1.00 66.25 214 ASP A C 1
ATOM 1636 O O . ASP A 1 214 ? -10.443 2.971 -16.467 1.00 66.25 214 ASP A O 1
ATOM 1640 N N . LEU A 1 215 ? -8.727 3.814 -15.317 1.00 63.00 215 LEU A N 1
ATOM 1641 C CA . LEU A 1 215 ? -9.604 4.544 -14.391 1.00 63.00 215 LEU A CA 1
ATOM 1642 C C . LEU A 1 215 ? -10.398 5.659 -15.114 1.00 63.00 215 LEU A C 1
ATOM 1644 O O . LEU A 1 215 ? -9.814 6.419 -15.889 1.00 63.00 215 LEU A O 1
ATOM 1648 N N . PRO A 1 216 ? -11.702 5.846 -14.820 1.00 56.88 216 PRO A N 1
ATOM 1649 C CA . PRO A 1 216 ? -12.487 6.930 -15.412 1.00 56.88 216 PRO A CA 1
ATOM 1650 C C . PRO A 1 216 ? -11.868 8.315 -15.160 1.00 56.88 216 PRO A C 1
ATOM 1652 O O . PRO A 1 216 ? -11.492 8.625 -14.022 1.00 56.88 216 PRO A O 1
ATOM 1655 N N . LEU A 1 217 ? -11.768 9.131 -16.215 1.00 59.31 217 LEU A N 1
ATOM 1656 C CA . LEU A 1 217 ? -11.292 10.517 -16.152 1.00 59.31 217 LEU A CA 1
ATOM 1657 C C . LEU A 1 217 ? -12.389 11.459 -15.647 1.00 59.31 217 LEU A C 1
ATOM 1659 O O . LEU A 1 217 ? -13.577 11.201 -15.832 1.00 59.31 217 LEU A O 1
ATOM 1663 N N . ALA A 1 218 ? -11.983 12.580 -15.045 1.00 58.62 218 ALA A N 1
ATOM 1664 C CA . ALA A 1 218 ? -12.894 13.707 -14.880 1.00 58.62 218 ALA A CA 1
ATOM 1665 C C . ALA A 1 218 ? -13.264 14.252 -16.261 1.00 58.62 218 ALA A C 1
ATOM 1667 O O . ALA A 1 218 ? -12.375 14.474 -17.076 1.00 58.62 218 ALA A O 1
ATOM 1668 N N . SER A 1 219 ? -14.532 14.591 -16.484 1.00 56.75 219 SER A N 1
ATOM 1669 C CA . SER A 1 219 ? -14.985 15.305 -17.689 1.00 56.75 219 SER A CA 1
ATOM 1670 C C . SER A 1 219 ? -14.545 16.782 -17.737 1.00 56.75 219 SER A C 1
ATOM 1672 O O . SER A 1 219 ? -15.146 17.582 -18.447 1.00 56.75 219 SER A O 1
ATOM 1674 N N . SER A 1 220 ? -13.543 17.176 -16.944 1.00 62.25 220 SER A N 1
ATOM 1675 C CA . SER A 1 220 ? -13.015 18.542 -16.912 1.00 62.25 220 SER A CA 1
ATOM 1676 C C . SER A 1 220 ? -11.937 18.711 -17.990 1.00 62.25 220 SER A C 1
ATOM 1678 O O . SER A 1 220 ? -11.073 17.841 -18.106 1.00 62.25 220 SER A O 1
ATOM 1680 N N . PRO A 1 221 ? -11.911 19.825 -18.742 1.00 59.94 221 PRO A N 1
ATOM 1681 C CA . PRO A 1 221 ? -10.875 20.067 -19.751 1.00 59.94 221 PRO A CA 1
ATOM 1682 C C . PRO A 1 221 ? -9.453 20.081 -19.156 1.00 59.94 221 PRO A C 1
ATOM 1684 O O . PRO A 1 221 ? -8.513 19.597 -19.777 1.00 59.94 221 PRO A O 1
ATOM 1687 N N . ASP A 1 222 ? -9.298 20.541 -17.912 1.00 64.12 222 ASP A N 1
ATOM 1688 C CA . ASP A 1 222 ? -8.005 20.574 -17.211 1.00 64.12 222 ASP A CA 1
ATOM 1689 C C . ASP A 1 222 ? -7.495 19.165 -16.836 1.00 64.12 222 ASP A C 1
ATOM 1691 O O . ASP A 1 222 ? -6.298 18.881 -16.889 1.00 64.12 222 ASP A O 1
ATOM 1695 N N . ALA A 1 223 ? -8.414 18.242 -16.543 1.00 60.59 223 ALA A N 1
ATOM 1696 C CA . ALA A 1 223 ? -8.103 16.837 -16.274 1.00 60.59 223 ALA A CA 1
ATOM 1697 C C . ALA A 1 223 ? -7.582 16.108 -17.520 1.00 60.59 223 ALA A C 1
ATOM 1699 O O . ALA A 1 223 ? -6.685 15.260 -17.459 1.00 60.59 223 ALA A O 1
ATOM 1700 N N . GLN A 1 224 ? -8.143 16.464 -18.676 1.00 64.00 224 GLN A N 1
ATOM 1701 C CA . GLN A 1 224 ? -7.751 15.919 -19.967 1.00 64.00 224 GLN A CA 1
ATOM 1702 C C . GLN A 1 224 ? -6.345 16.383 -20.365 1.00 64.00 224 GLN A C 1
ATOM 1704 O O . GLN A 1 224 ? -5.530 15.553 -20.772 1.00 64.00 224 GLN A O 1
ATOM 1709 N N . ASP A 1 225 ? -6.023 17.663 -20.166 1.00 65.75 225 ASP A N 1
ATOM 1710 C CA . ASP A 1 225 ? -4.683 18.209 -20.409 1.00 65.75 225 ASP A CA 1
ATOM 1711 C C . ASP A 1 225 ? -3.629 17.581 -19.487 1.00 65.75 225 ASP A C 1
ATOM 1713 O O . ASP A 1 225 ? -2.534 17.214 -19.932 1.00 65.75 225 ASP A O 1
ATOM 1717 N N . ARG A 1 226 ? -3.954 17.396 -18.201 1.00 64.75 226 ARG A N 1
ATOM 1718 C CA . ARG A 1 226 ? -3.066 16.715 -17.248 1.00 64.75 226 ARG A CA 1
ATOM 1719 C C . ARG A 1 226 ? -2.840 15.258 -17.627 1.00 64.75 226 ARG A C 1
ATOM 1721 O O . ARG A 1 226 ? -1.692 14.817 -17.653 1.00 64.75 226 ARG A O 1
ATOM 1728 N N . TYR A 1 227 ? -3.890 14.531 -18.004 1.00 66.19 227 TYR A N 1
ATOM 1729 C CA . TYR A 1 227 ? -3.764 13.160 -18.497 1.00 66.19 227 TYR A CA 1
ATOM 1730 C C . TYR A 1 227 ? -2.906 13.072 -19.766 1.00 66.19 227 TYR A C 1
ATOM 1732 O O . TYR A 1 227 ? -2.028 12.216 -19.846 1.00 66.19 227 TYR A O 1
ATOM 1740 N N . GLN A 1 228 ? -3.090 13.975 -20.733 1.00 68.44 228 GLN A N 1
ATOM 1741 C CA . GLN A 1 228 ? -2.264 14.006 -21.943 1.00 68.44 228 GLN A CA 1
ATOM 1742 C C . GLN A 1 228 ? -0.783 14.229 -21.622 1.00 68.44 228 GLN A C 1
ATOM 1744 O O . GLN A 1 228 ? 0.071 13.522 -22.161 1.00 68.44 228 GLN A O 1
ATOM 1749 N N . ARG A 1 229 ? -0.461 15.152 -20.705 1.00 66.75 229 ARG A N 1
ATOM 1750 C CA . ARG A 1 229 ? 0.923 15.370 -20.244 1.00 66.75 229 ARG A CA 1
ATOM 1751 C C . ARG A 1 229 ? 1.490 14.141 -19.533 1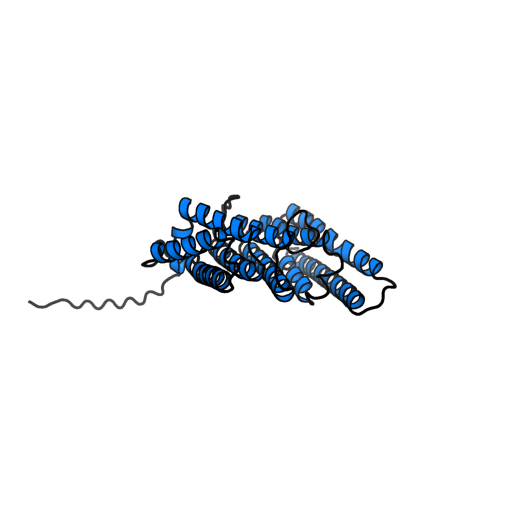.00 66.75 229 ARG A C 1
ATOM 1753 O O . ARG A 1 229 ? 2.636 13.768 -19.789 1.00 66.75 229 ARG A O 1
ATOM 1760 N N . LEU A 1 230 ? 0.684 13.504 -18.683 1.00 65.19 230 LEU A N 1
ATOM 1761 C CA . LEU A 1 230 ? 1.058 12.294 -17.951 1.00 65.19 230 LEU A CA 1
ATOM 1762 C C . LEU A 1 230 ? 1.336 11.120 -18.886 1.00 65.19 230 LEU A C 1
ATOM 1764 O O . LEU A 1 230 ? 2.317 10.426 -18.679 1.00 65.19 230 LEU A O 1
ATOM 1768 N N . VAL A 1 231 ? 0.536 10.933 -19.936 1.00 68.38 231 VAL A N 1
ATOM 1769 C CA . VAL A 1 231 ? 0.701 9.853 -20.921 1.00 68.38 231 VAL A CA 1
ATOM 1770 C C . VAL A 1 231 ? 1.859 10.117 -21.886 1.00 68.38 231 VAL A C 1
ATOM 1772 O O . VAL A 1 231 ? 2.588 9.193 -22.260 1.00 68.38 231 VAL A O 1
ATOM 1775 N N . HIS A 1 232 ? 2.068 11.375 -22.280 1.00 70.44 232 HIS A N 1
ATOM 1776 C CA . HIS A 1 232 ? 3.119 11.745 -23.225 1.00 70.44 232 HIS A CA 1
ATOM 1777 C C . HIS A 1 232 ? 4.513 11.381 -22.700 1.00 70.44 232 HIS A C 1
ATOM 1779 O O . HIS A 1 232 ? 5.361 10.911 -23.458 1.00 70.44 232 HIS A O 1
ATOM 1785 N N . GLY A 1 233 ? 4.761 11.556 -21.399 1.00 70.56 233 GLY A N 1
ATOM 1786 C CA . GLY A 1 233 ? 6.046 11.246 -20.774 1.00 70.56 233 GLY A CA 1
ATOM 1787 C C . GLY A 1 233 ? 6.472 9.776 -20.934 1.00 70.56 233 GLY A C 1
ATOM 1788 O O . GLY A 1 233 ? 7.538 9.538 -21.511 1.00 70.56 233 GLY A O 1
ATOM 1789 N N . PRO A 1 234 ? 5.706 8.800 -20.423 1.00 67.38 234 PRO A N 1
ATOM 1790 C CA . PRO A 1 234 ? 5.970 7.371 -20.568 1.00 67.38 234 PRO A CA 1
ATOM 1791 C C . PRO A 1 234 ? 5.961 6.905 -22.026 1.00 67.38 234 PRO A C 1
ATOM 1793 O O . PRO A 1 234 ? 6.885 6.206 -22.437 1.00 67.38 234 PRO A O 1
ATOM 1796 N N . LEU A 1 235 ? 4.995 7.356 -22.839 1.00 72.88 235 LEU A N 1
ATOM 1797 C CA . LEU A 1 235 ? 4.907 6.958 -24.248 1.00 72.88 235 LEU A CA 1
ATOM 1798 C C . LEU A 1 235 ? 6.134 7.401 -25.054 1.00 72.88 235 LEU A C 1
ATOM 1800 O O . LEU A 1 235 ? 6.631 6.635 -25.872 1.00 72.88 235 LEU A O 1
ATOM 1804 N N . SER A 1 236 ? 6.653 8.604 -24.791 1.00 73.69 236 SER A N 1
ATOM 1805 C CA . SER A 1 236 ? 7.878 9.108 -25.430 1.00 73.69 236 SER A CA 1
ATOM 1806 C C . SER A 1 236 ? 9.138 8.391 -24.937 1.00 73.69 236 SER A C 1
ATOM 1808 O O . SER A 1 236 ? 10.140 8.345 -25.643 1.00 73.69 236 SER A O 1
ATOM 1810 N N . ALA A 1 237 ? 9.106 7.822 -23.729 1.00 69.12 237 ALA A N 1
ATOM 1811 C CA . ALA A 1 237 ? 10.235 7.099 -23.149 1.00 69.12 237 ALA A CA 1
ATOM 1812 C C . ALA A 1 237 ? 10.370 5.673 -23.699 1.00 69.12 237 ALA A C 1
ATOM 1814 O O . ALA A 1 237 ? 11.486 5.191 -23.865 1.00 69.12 237 ALA A O 1
ATOM 1815 N N . CYS A 1 238 ? 9.258 5.004 -24.024 1.00 71.25 238 CYS A N 1
ATOM 1816 C CA . CYS A 1 238 ? 9.273 3.660 -24.603 1.00 71.25 238 CYS A CA 1
ATOM 1817 C C . CYS A 1 238 ? 10.170 3.523 -25.854 1.00 71.25 238 CYS A C 1
ATOM 1819 O O . CYS A 1 238 ? 11.011 2.623 -25.853 1.00 71.25 238 CYS A O 1
ATOM 1821 N N . PRO A 1 239 ? 10.056 4.369 -26.900 1.00 77.38 239 PRO A N 1
ATOM 1822 C CA . PRO A 1 239 ? 10.926 4.279 -28.070 1.00 77.38 239 PRO A CA 1
ATOM 1823 C C . PRO A 1 239 ? 12.383 4.619 -27.739 1.00 77.38 239 PRO A C 1
ATOM 1825 O O . PRO A 1 239 ? 13.267 3.902 -28.192 1.00 77.38 239 PRO A O 1
ATOM 1828 N N . LEU A 1 240 ? 12.645 5.612 -26.877 1.00 77.44 240 LEU A N 1
ATOM 1829 C CA . LEU A 1 240 ? 14.009 5.949 -26.438 1.00 77.44 240 LEU A CA 1
ATOM 1830 C C . LEU A 1 240 ? 14.690 4.771 -25.724 1.00 77.44 240 LEU A C 1
ATOM 1832 O O . LEU A 1 240 ? 15.843 4.454 -26.006 1.00 77.44 240 LEU A O 1
ATOM 1836 N N . ASN A 1 241 ? 13.959 4.071 -24.854 1.00 72.94 241 ASN A N 1
ATOM 1837 C CA . ASN A 1 241 ? 14.446 2.876 -24.166 1.00 72.94 241 ASN A CA 1
ATOM 1838 C C . ASN A 1 241 ? 14.683 1.697 -25.121 1.00 72.94 241 ASN A C 1
ATOM 1840 O O . ASN A 1 241 ? 15.541 0.860 -24.851 1.00 72.94 241 ASN A O 1
ATOM 1844 N N . ILE A 1 242 ? 13.908 1.586 -26.205 1.00 78.00 242 ILE A N 1
ATOM 1845 C CA . ILE A 1 242 ? 14.108 0.564 -27.243 1.00 78.00 242 ILE A CA 1
ATOM 1846 C C . ILE A 1 242 ? 15.344 0.905 -28.083 1.00 78.00 242 ILE A C 1
ATOM 1848 O O . ILE A 1 242 ? 16.157 0.020 -28.350 1.00 78.00 242 ILE A O 1
ATOM 1852 N N . ASP A 1 243 ? 15.517 2.177 -28.443 1.00 79.00 243 ASP A N 1
ATOM 1853 C CA . ASP A 1 243 ? 16.671 2.665 -29.198 1.00 79.00 243 ASP A CA 1
ATOM 1854 C C . ASP A 1 243 ? 17.977 2.528 -28.407 1.00 79.00 243 ASP A C 1
ATOM 1856 O O . ASP A 1 243 ? 18.991 2.123 -28.970 1.00 79.00 243 ASP A O 1
ATOM 1860 N N . GLU A 1 244 ? 17.962 2.760 -27.091 1.00 78.50 244 GLU A N 1
ATOM 1861 C CA . GLU A 1 244 ? 19.118 2.530 -26.209 1.00 78.50 244 GLU A CA 1
ATOM 1862 C C . GLU A 1 244 ? 19.578 1.058 -26.213 1.00 78.50 244 GLU A C 1
ATOM 1864 O O . GLU A 1 244 ? 20.762 0.741 -26.056 1.00 78.50 244 GLU A O 1
ATOM 1869 N N . MET A 1 245 ? 18.629 0.139 -26.400 1.00 76.00 245 MET A N 1
ATOM 1870 C CA . MET A 1 245 ? 18.870 -1.301 -26.472 1.00 76.00 245 MET A CA 1
ATOM 1871 C C . MET A 1 245 ? 19.233 -1.775 -27.888 1.00 76.00 245 MET A C 1
ATOM 1873 O O . MET A 1 245 ? 19.572 -2.947 -28.082 1.00 76.00 245 MET A O 1
ATOM 1877 N N . ARG A 1 246 ? 19.198 -0.888 -28.890 1.00 79.12 246 ARG A N 1
ATOM 1878 C CA . ARG A 1 246 ? 19.499 -1.215 -30.285 1.00 79.12 246 ARG A CA 1
ATOM 1879 C C . ARG A 1 246 ? 20.963 -1.635 -30.427 1.00 79.12 246 ARG A C 1
ATOM 1881 O O . AR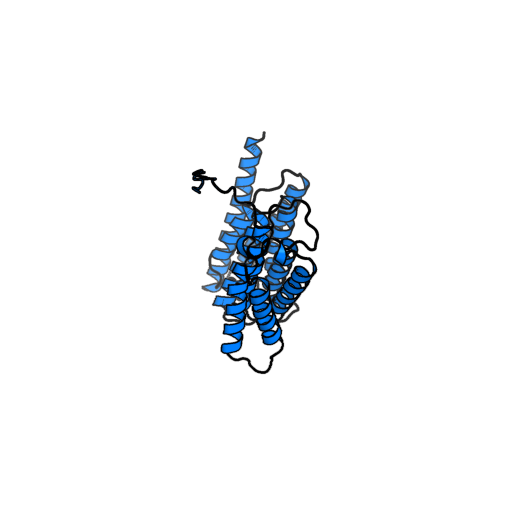G A 1 246 ? 21.877 -0.893 -30.088 1.00 79.12 246 ARG A O 1
ATOM 1888 N N . GLY A 1 247 ? 21.185 -2.841 -30.944 1.00 77.62 247 GLY A N 1
ATOM 1889 C CA . GLY A 1 247 ? 22.527 -3.413 -31.107 1.00 77.62 247 GLY A CA 1
ATOM 1890 C C . GLY A 1 247 ? 23.088 -4.102 -29.859 1.00 77.62 247 GLY A C 1
ATOM 1891 O O . GLY A 1 247 ? 24.186 -4.648 -29.925 1.00 77.62 247 GLY A O 1
ATOM 1892 N N . ARG A 1 248 ? 22.349 -4.131 -28.740 1.00 79.94 248 ARG A N 1
ATOM 1893 C CA . ARG A 1 248 ? 22.663 -4.993 -27.592 1.00 79.94 248 ARG A CA 1
ATOM 1894 C C . ARG A 1 248 ? 21.924 -6.321 -27.751 1.00 79.94 248 ARG A C 1
ATOM 1896 O O . ARG A 1 248 ? 20.722 -6.332 -27.999 1.00 79.94 248 ARG A O 1
ATOM 1903 N N . GLU A 1 249 ? 22.608 -7.441 -27.556 1.00 74.56 249 GLU A N 1
ATOM 1904 C CA . GLU A 1 249 ? 21.989 -8.771 -27.572 1.00 74.56 249 GLU A CA 1
ATOM 1905 C C . GLU A 1 249 ? 21.990 -9.391 -26.172 1.00 74.56 249 GLU A C 1
ATOM 1907 O O . GLU A 1 249 ? 22.882 -9.151 -25.361 1.00 74.56 249 GLU A O 1
ATOM 1912 N N . GLY A 1 250 ? 20.953 -10.171 -25.863 1.00 77.56 250 GLY A N 1
ATOM 1913 C CA . GLY A 1 250 ? 20.833 -10.865 -24.583 1.00 77.56 250 GLY A CA 1
ATOM 1914 C C . GLY A 1 250 ? 19.398 -10.971 -24.074 1.00 77.56 250 GLY A C 1
ATOM 1915 O O . GLY A 1 250 ? 18.488 -10.252 -24.500 1.00 77.56 250 GLY A O 1
ATOM 1916 N N . VAL A 1 251 ? 19.195 -11.878 -23.116 1.00 71.19 251 VAL A N 1
ATOM 1917 C CA . VAL A 1 251 ? 17.877 -12.149 -22.516 1.00 71.19 251 VAL A CA 1
ATOM 1918 C C . VAL A 1 251 ? 17.327 -10.911 -21.794 1.00 71.19 251 VAL A C 1
ATOM 1920 O O . VAL A 1 251 ? 16.136 -10.624 -21.899 1.00 71.19 251 VAL A O 1
ATOM 1923 N N . ALA A 1 252 ? 18.182 -10.142 -21.111 1.00 65.00 252 ALA A N 1
ATOM 1924 C CA . ALA A 1 252 ? 17.794 -8.905 -20.427 1.00 65.00 252 ALA A CA 1
ATOM 1925 C C . ALA A 1 252 ? 17.375 -7.799 -21.413 1.00 65.00 252 ALA A C 1
ATOM 1927 O O . ALA A 1 252 ? 16.313 -7.200 -21.247 1.00 65.00 252 ALA A O 1
ATOM 1928 N N . CYS A 1 253 ? 18.150 -7.605 -22.485 1.00 68.12 253 CYS A N 1
ATOM 1929 C CA . CYS A 1 253 ? 17.837 -6.660 -23.559 1.00 68.12 253 CYS A CA 1
ATOM 1930 C C . CYS A 1 253 ? 16.486 -6.991 -24.220 1.00 68.12 253 CYS A C 1
ATOM 1932 O O . CYS A 1 253 ? 15.586 -6.152 -24.284 1.00 68.12 253 CYS A O 1
ATOM 1934 N N . THR A 1 254 ? 16.289 -8.258 -24.601 1.00 73.62 254 THR A N 1
ATOM 1935 C CA . THR A 1 254 ? 15.041 -8.728 -25.225 1.00 73.62 254 THR A CA 1
ATOM 1936 C C . THR A 1 254 ? 13.828 -8.505 -24.318 1.00 73.62 254 THR A C 1
ATOM 1938 O O . THR A 1 254 ? 12.758 -8.119 -24.790 1.00 73.62 254 THR A O 1
ATOM 1941 N N . LYS A 1 255 ? 13.976 -8.724 -23.004 1.00 67.56 255 LYS A N 1
ATOM 1942 C CA . LYS A 1 255 ? 12.923 -8.443 -22.019 1.00 67.56 255 LYS A CA 1
ATOM 1943 C C . LYS A 1 255 ? 12.629 -6.945 -21.902 1.00 67.56 255 LYS A C 1
ATOM 1945 O O . LYS A 1 255 ? 11.458 -6.577 -21.939 1.00 67.56 255 LYS A O 1
ATOM 1950 N N . LYS A 1 256 ? 13.654 -6.083 -21.822 1.00 69.88 256 LYS A N 1
ATOM 1951 C CA . LYS A 1 256 ? 13.487 -4.617 -21.755 1.00 69.88 256 LYS A CA 1
ATOM 1952 C C . LYS A 1 256 ? 12.753 -4.089 -22.993 1.00 69.88 256 LYS A C 1
ATOM 1954 O O . LYS A 1 256 ? 11.800 -3.325 -22.839 1.00 69.88 256 LYS A O 1
ATOM 1959 N N . VAL A 1 257 ? 13.103 -4.562 -24.192 1.00 75.19 257 VAL A N 1
ATOM 1960 C CA . VAL A 1 257 ? 12.405 -4.207 -25.444 1.00 75.19 257 VAL A CA 1
ATOM 1961 C C . VAL A 1 257 ? 10.944 -4.667 -25.420 1.00 75.19 257 VAL A C 1
ATOM 1963 O O . VAL A 1 257 ? 10.045 -3.860 -25.651 1.00 75.19 257 VAL A O 1
ATOM 1966 N N . LYS A 1 258 ? 10.676 -5.936 -25.078 1.00 74.44 258 LYS A N 1
ATOM 1967 C CA . LYS A 1 258 ? 9.303 -6.473 -25.007 1.00 74.44 258 LYS A CA 1
ATOM 1968 C C . LYS A 1 258 ? 8.432 -5.739 -23.986 1.00 74.44 258 LYS A C 1
ATOM 1970 O O . LYS A 1 258 ? 7.278 -5.450 -24.287 1.00 74.44 258 LYS A O 1
ATOM 1975 N N . ASN A 1 259 ? 8.973 -5.408 -22.814 1.00 70.38 259 ASN A N 1
ATOM 1976 C CA . ASN A 1 259 ? 8.241 -4.686 -21.774 1.00 70.38 259 ASN A CA 1
ATOM 1977 C C . ASN A 1 259 ? 7.906 -3.249 -22.202 1.00 70.38 259 ASN A C 1
ATOM 1979 O O . ASN A 1 259 ? 6.778 -2.812 -21.987 1.00 70.38 259 ASN A O 1
ATOM 1983 N N . ASN A 1 260 ? 8.836 -2.538 -22.853 1.00 73.00 260 ASN A N 1
ATOM 1984 C CA . ASN A 1 260 ? 8.577 -1.190 -23.375 1.00 73.00 260 ASN A CA 1
ATOM 1985 C C . ASN A 1 260 ? 7.569 -1.203 -24.536 1.00 73.00 260 ASN A C 1
ATOM 1987 O O . ASN A 1 260 ? 6.696 -0.341 -24.587 1.00 73.00 260 ASN A O 1
ATOM 1991 N N . LEU A 1 261 ? 7.626 -2.203 -25.424 1.00 77.06 261 LEU A N 1
ATOM 1992 C CA . LEU A 1 261 ? 6.611 -2.392 -26.468 1.00 77.06 261 LEU A CA 1
ATOM 1993 C C . LEU A 1 261 ? 5.230 -2.682 -25.870 1.00 77.06 261 LEU A C 1
ATOM 1995 O O . LEU A 1 261 ? 4.242 -2.084 -26.288 1.00 77.06 261 LEU A O 1
ATOM 1999 N N . LEU A 1 262 ? 5.155 -3.570 -24.873 1.00 71.19 262 LEU A N 1
ATOM 2000 C CA . LEU A 1 262 ? 3.902 -3.882 -24.189 1.00 71.19 262 LEU A CA 1
ATOM 2001 C C . LEU A 1 262 ? 3.329 -2.642 -23.491 1.00 71.19 262 LEU A C 1
ATOM 2003 O O . LEU A 1 262 ? 2.145 -2.364 -23.645 1.00 71.19 262 LEU A O 1
ATOM 2007 N N . ALA A 1 263 ? 4.156 -1.873 -22.778 1.00 69.00 263 ALA A N 1
ATOM 2008 C CA . ALA A 1 263 ? 3.737 -0.624 -22.147 1.00 69.00 263 ALA A CA 1
ATOM 2009 C C . ALA A 1 263 ? 3.196 0.382 -23.178 1.00 69.00 263 ALA A C 1
ATOM 2011 O O . ALA A 1 263 ? 2.084 0.875 -23.008 1.00 69.00 263 ALA A O 1
ATOM 2012 N N . ALA A 1 264 ? 3.913 0.610 -24.285 1.00 71.62 264 ALA A N 1
ATOM 2013 C CA . ALA A 1 264 ? 3.469 1.506 -25.352 1.00 71.62 264 ALA A CA 1
ATOM 2014 C C . ALA A 1 264 ? 2.111 1.084 -25.941 1.00 71.62 264 ALA A C 1
ATOM 2016 O O . ALA A 1 264 ? 1.215 1.913 -26.080 1.00 71.62 264 ALA A O 1
ATOM 2017 N N . VAL A 1 265 ? 1.921 -0.208 -26.227 1.00 74.56 265 VAL A N 1
ATOM 2018 C CA . VAL A 1 265 ? 0.647 -0.735 -26.748 1.00 74.56 265 VAL A CA 1
ATOM 2019 C C . VAL A 1 265 ? -0.489 -0.564 -25.739 1.00 74.56 265 VAL A C 1
ATOM 2021 O O . VAL A 1 265 ? -1.598 -0.189 -26.119 1.00 74.56 265 VAL A O 1
ATOM 2024 N N . LEU A 1 266 ? -0.239 -0.819 -24.453 1.00 69.12 266 LEU A N 1
ATOM 2025 C CA . LEU A 1 266 ? -1.252 -0.668 -23.407 1.00 69.12 266 LEU A CA 1
ATOM 2026 C C . LEU A 1 266 ? -1.654 0.794 -23.200 1.00 69.12 266 LEU A C 1
ATOM 2028 O O . LEU A 1 266 ? -2.848 1.078 -23.086 1.00 69.12 266 LEU A O 1
ATOM 2032 N N . ILE A 1 267 ? -0.683 1.707 -23.228 1.00 70.38 267 ILE A N 1
ATOM 2033 C CA . ILE A 1 267 ? -0.921 3.150 -23.173 1.00 70.38 267 ILE A CA 1
ATOM 2034 C C . ILE A 1 267 ? -1.767 3.585 -24.375 1.00 70.38 267 ILE A C 1
ATOM 2036 O O . ILE A 1 267 ? -2.828 4.182 -24.192 1.00 70.38 267 ILE A O 1
ATOM 2040 N N . LEU A 1 268 ? -1.362 3.223 -25.596 1.00 72.25 268 LEU A N 1
ATOM 2041 C CA . LEU A 1 268 ? -2.093 3.575 -26.819 1.00 72.25 268 LEU A CA 1
ATOM 2042 C C . LEU A 1 268 ? -3.528 3.031 -26.810 1.00 72.25 268 LEU A C 1
ATOM 2044 O O . LEU A 1 268 ? -4.459 3.760 -27.148 1.00 72.25 268 LEU A O 1
ATOM 2048 N N . ARG A 1 269 ? -3.729 1.794 -26.338 1.00 75.88 269 ARG A N 1
ATOM 2049 C CA . ARG A 1 269 ? -5.064 1.198 -26.193 1.00 75.88 269 ARG A CA 1
ATOM 2050 C C . ARG A 1 269 ? -5.941 1.957 -25.195 1.00 75.88 269 ARG A C 1
ATOM 2052 O O . ARG A 1 269 ? -7.140 2.086 -25.427 1.00 75.88 269 ARG A O 1
ATOM 2059 N N . SER A 1 270 ? -5.374 2.445 -24.092 1.00 67.75 270 SER A N 1
ATOM 2060 C CA . SER A 1 270 ? -6.132 3.228 -23.105 1.00 67.75 270 SER A CA 1
ATOM 2061 C C . SER A 1 270 ? -6.571 4.592 -23.659 1.00 67.75 270 SER A C 1
ATOM 2063 O O . SER A 1 270 ? -7.706 5.010 -23.440 1.00 67.75 270 SER A O 1
ATOM 2065 N N . VAL A 1 271 ? -5.729 5.234 -24.478 1.00 67.75 271 VAL A N 1
ATOM 2066 C CA . VAL A 1 271 ? -6.059 6.485 -25.182 1.00 67.75 271 VAL A CA 1
ATOM 2067 C C . VAL A 1 271 ? -7.139 6.271 -26.248 1.00 67.75 271 VAL A C 1
ATOM 2069 O O . VAL A 1 271 ? -8.027 7.107 -26.407 1.00 67.75 271 VAL A O 1
ATOM 2072 N N . GLU A 1 272 ? -7.090 5.158 -26.982 1.00 65.94 272 GLU A N 1
ATOM 2073 C CA . GLU A 1 272 ? -8.099 4.826 -27.995 1.00 65.94 272 GLU A CA 1
ATOM 2074 C C . GLU A 1 272 ? -9.463 4.524 -27.357 1.00 65.94 272 GLU A C 1
ATOM 2076 O O . GLU A 1 272 ? -10.474 5.084 -27.776 1.00 65.94 272 GLU A O 1
ATOM 2081 N N . SER A 1 273 ? -9.480 3.771 -26.252 1.00 57.97 273 SER A N 1
ATOM 2082 C CA . SER A 1 273 ? -10.694 3.543 -25.458 1.00 57.97 273 SER A CA 1
ATOM 2083 C C . SER A 1 273 ? -11.317 4.845 -24.936 1.00 57.97 273 SER A C 1
ATOM 2085 O O . SER A 1 273 ? -12.537 4.934 -24.830 1.00 57.97 273 SER A O 1
ATOM 2087 N N . LEU A 1 274 ? -10.508 5.862 -24.617 1.00 56.12 274 LEU A N 1
ATOM 2088 C CA . LEU A 1 274 ? -10.997 7.183 -24.212 1.00 56.12 274 LEU A CA 1
ATOM 2089 C C . LEU A 1 274 ? -11.701 7.914 -25.367 1.00 56.12 274 LEU A C 1
ATOM 2091 O O . LEU A 1 274 ? -12.727 8.565 -25.169 1.00 56.12 274 LEU A O 1
ATOM 2095 N N . ARG A 1 275 ? -11.149 7.802 -26.582 1.00 59.62 275 ARG A N 1
ATOM 2096 C CA . ARG A 1 275 ? -11.704 8.422 -27.792 1.00 59.62 275 ARG A CA 1
ATOM 2097 C C . ARG A 1 275 ? -13.082 7.856 -28.133 1.00 59.62 275 ARG A C 1
ATOM 2099 O O . ARG A 1 275 ? -13.953 8.614 -28.549 1.00 59.62 275 ARG A O 1
ATOM 2106 N N . ASP A 1 276 ? -13.282 6.559 -27.927 1.00 55.41 276 ASP A N 1
ATOM 2107 C CA . ASP A 1 276 ? -14.572 5.913 -28.170 1.00 55.41 276 ASP A CA 1
ATOM 2108 C C . ASP A 1 276 ? -15.625 6.292 -27.119 1.00 55.41 276 ASP A C 1
ATOM 2110 O O . ASP A 1 276 ? -16.781 6.493 -27.476 1.00 55.41 276 ASP A O 1
ATOM 2114 N N . VAL A 1 277 ? -15.237 6.481 -25.850 1.00 50.53 277 VAL A N 1
ATOM 2115 C CA . VAL A 1 277 ? -16.152 6.980 -24.804 1.00 50.53 277 VAL A CA 1
ATOM 2116 C C . VAL A 1 277 ? -16.605 8.412 -25.097 1.00 50.53 277 VAL A C 1
ATOM 2118 O O . VAL A 1 277 ? -17.782 8.711 -24.935 1.00 50.53 277 VAL A O 1
ATOM 2121 N N . LEU A 1 278 ? -15.712 9.288 -25.569 1.00 48.06 278 LEU A N 1
ATOM 2122 C CA . LEU A 1 278 ? -16.055 10.676 -25.908 1.00 48.06 278 LEU A CA 1
ATOM 2123 C C . LEU A 1 278 ? -17.012 10.782 -27.107 1.00 48.06 278 LEU A C 1
ATOM 2125 O O . LEU A 1 278 ? -17.900 11.623 -27.089 1.00 48.06 278 LEU A O 1
ATOM 2129 N N . ARG A 1 279 ? -16.907 9.884 -28.094 1.00 50.25 279 ARG A N 1
ATOM 2130 C CA . ARG A 1 279 ? -17.819 9.833 -29.255 1.00 50.25 279 ARG A CA 1
ATOM 2131 C C . ARG A 1 279 ? -19.255 9.422 -28.929 1.00 50.25 279 ARG A C 1
ATOM 2133 O O . ARG A 1 279 ? -20.118 9.576 -29.779 1.00 50.25 279 ARG A O 1
ATOM 2140 N N . VAL A 1 280 ? -19.510 8.853 -27.751 1.00 46.94 280 VAL A N 1
ATOM 2141 C CA . VAL A 1 280 ? -20.868 8.488 -27.303 1.00 46.94 280 VAL A CA 1
ATOM 2142 C C . VAL A 1 280 ? -21.606 9.694 -26.699 1.00 46.94 280 VAL A C 1
ATOM 2144 O O . VAL A 1 280 ? -22.821 9.639 -26.520 1.00 46.94 280 VAL A O 1
ATOM 2147 N N . PHE A 1 281 ? -20.890 10.780 -26.392 1.00 42.69 281 PHE A N 1
ATOM 2148 C CA . PHE A 1 281 ? -21.447 12.009 -25.819 1.00 42.69 281 PHE A CA 1
ATOM 2149 C C . PHE A 1 281 ? -21.548 13.179 -26.820 1.00 42.69 281 PHE A C 1
ATOM 2151 O O . PHE A 1 281 ? -22.006 14.247 -26.413 1.00 42.69 281 PHE A O 1
ATOM 2158 N N . ASP A 1 282 ? -21.169 12.967 -28.086 1.00 37.62 282 ASP A N 1
ATOM 2159 C CA . ASP A 1 282 ? -21.407 13.861 -29.237 1.00 37.62 282 ASP A CA 1
ATOM 2160 C C . ASP A 1 282 ? -22.558 13.322 -30.109 1.00 37.62 282 ASP A C 1
ATOM 2162 O O . ASP A 1 282 ? -23.348 14.143 -30.631 1.00 37.62 282 ASP A O 1
#

Radius of gyration: 22.86 Å; chains: 1; bounding box: 72×36×69 Å

Secondary structure (DSSP, 8-state):
----------------PPPSSPPTTHHHHHHHHHHHHHHHHH-TT---HHHHHHHHHHHHHHHHHTSHHHHTTGGGSHHHHHHHHHHHHHHHHHS-HHHHHHHHHHHHHHHHHTTT-S---TTSHHHHHHHHHHHHHHTTSTTSSSPPPPS-HHHHHHHHHHHHHHHHHHHHTS-TTHHHHHHTHHHHHHHH--SSSTTTS-THHHHHHHHHHTSPPPS-HHHHHHHHHHHHHHHHHHHHHHHHTTT--SHHHHHHHHHHHHHHHHHHHHHHHHHHHHTT--

Organism: NCBI:txid2804962

InterPro domains:
  IPR040108 Laa1/Sip1/HEATR5 [PTHR21663] (8-272)

pLDDT: mean 72.49, std 17.76, range [31.88, 96.44]